Protein AF-0000000072501686 (afdb_homodimer)

Solvent-accessible surface area (backbone atoms only — not comparable to full-atom values): 21265 Å² total; per-residue (Å²): 133,82,84,74,78,74,71,80,72,77,73,75,72,76,72,74,69,70,78,67,68,49,72,43,78,57,87,37,26,29,36,31,52,45,78,40,43,48,58,35,24,46,40,19,42,71,43,79,41,73,44,94,87,71,42,28,35,33,43,57,46,51,62,28,54,54,57,51,73,68,36,42,32,28,28,84,59,56,26,36,61,35,90,92,46,66,88,44,43,23,33,23,33,39,34,30,38,61,41,72,72,61,61,50,68,52,89,46,74,67,52,42,52,55,48,44,66,63,43,82,83,72,80,79,70,80,74,62,91,63,59,43,82,49,68,69,34,89,50,54,66,72,64,59,59,49,56,70,65,64,68,60,74,73,73,73,75,72,74,72,75,76,76,77,79,79,77,84,83,82,80,81,76,83,125,132,80,83,70,80,71,71,79,71,78,74,75,72,76,72,75,69,70,78,69,69,48,74,42,79,56,87,37,26,28,37,31,53,44,77,40,43,47,58,35,24,44,40,19,42,72,45,79,40,74,44,94,85,69,43,30,36,32,42,58,46,51,60,28,55,56,55,51,73,69,37,44,32,28,28,85,60,57,27,36,62,34,90,90,46,66,86,44,45,22,33,22,33,38,34,30,38,59,42,72,72,61,63,52,68,52,90,46,74,66,50,43,53,54,49,45,66,64,43,81,82,74,78,78,70,81,75,62,90,62,58,43,81,50,69,70,34,90,50,55,65,72,64,61,60,52,59,70,64,62,69,60,75,73,74,71,76,71,76,72,75,76,74,76,77,79,71,82,78,79,74,74,82,74,130

Sequence (350 aa):
MFQPDIEPGDVVIVIQVKPHDVFEREGDDLIAKKTISLNEALCGYEIPLKHLDGRTLILKNKPGDIITPDCVRGIVGEGMPQRRHHDIRGNLYVKFDVAFPNEHFLEDETKYKMIESAFPSVRKVAYPSNCEEVSLMEYDEKRYHGGRGGQAYEEDGSDEEMGGHHGPQVQCAQSMFQPDIEPGDVVIVIQVKPHDVFEREGDDLIAKKTISLNEALCGYEIPLKHLDGRTLILKNKPGDIITPDCVRGIVGEGMPQRRHHDIRGNLYVKFDVAFPNEHFLEDETKYKMIESAFPSVRKVAYPSNCEEVSLMEYDEKRYHGGRGGQAYEEDGSDEEMGGHHGPQVQCAQS

Structure (mmCIF, N/CA/C/O backbone):
data_AF-0000000072501686-model_v1
#
loop_
_entity.id
_entity.type
_entity.pdbx_description
1 polymer 'DnaJ region'
#
loop_
_atom_site.group_PDB
_atom_site.id
_atom_site.type_symbol
_atom_site.label_atom_id
_atom_site.label_alt_id
_atom_site.label_comp_id
_atom_site.label_asym_id
_atom_site.label_entity_id
_atom_site.label_seq_id
_atom_site.pdbx_PDB_ins_code
_atom_site.Cartn_x
_atom_site.Cartn_y
_atom_site.Cartn_z
_atom_site.occupancy
_atom_site.B_iso_or_equiv
_atom_site.auth_seq_id
_atom_site.auth_comp_id
_atom_site.auth_asym_id
_atom_site.auth_atom_id
_atom_site.pdbx_PDB_model_num
ATOM 1 N N . MET A 1 1 ? -7.605 4.582 -62.688 1 28.75 1 MET A N 1
ATOM 2 C CA . MET A 1 1 ? -7.27 5.758 -61.875 1 28.75 1 MET A CA 1
ATOM 3 C C . MET A 1 1 ? -6.961 5.367 -60.438 1 28.75 1 MET A C 1
ATOM 5 O O . MET A 1 1 ? -7.824 4.832 -59.75 1 28.75 1 MET A O 1
ATOM 9 N N . PHE A 1 2 ? -5.719 4.816 -60.125 1 35.53 2 PHE A N 1
ATOM 10 C CA . PHE A 1 2 ? -5.086 4.352 -58.906 1 35.53 2 PHE A CA 1
ATOM 11 C C . PHE A 1 2 ? -5.121 5.434 -57.812 1 35.53 2 PHE A C 1
ATOM 13 O O . PHE A 1 2 ? -4.66 6.555 -58.062 1 35.53 2 PHE A O 1
ATOM 20 N N . GLN A 1 3 ? -6.367 5.641 -57.219 1 38.06 3 GLN A N 1
ATOM 21 C CA . GLN A 1 3 ? -6.5 6.758 -56.312 1 38.06 3 GLN A CA 1
ATOM 22 C C . GLN A 1 3 ? -5.395 6.738 -55.25 1 38.06 3 GLN A C 1
ATOM 24 O O . GLN A 1 3 ? -5.293 5.789 -54.469 1 38.06 3 GLN A O 1
ATOM 29 N N . PRO A 1 4 ? -4.203 7.434 -55.438 1 39.19 4 PRO A N 1
ATOM 30 C CA . PRO A 1 4 ? -2.895 7.535 -54.781 1 39.19 4 PRO A CA 1
ATOM 31 C C . PRO A 1 4 ? -3.002 7.73 -53.25 1 39.19 4 PRO A C 1
ATOM 33 O O . PRO A 1 4 ? -2.256 7.105 -52.5 1 39.19 4 PRO A O 1
ATOM 36 N N . ASP A 1 5 ? -3.576 8.883 -52.75 1 38.44 5 ASP A N 1
ATOM 37 C CA . ASP A 1 5 ? -2.984 9.711 -51.719 1 38.44 5 ASP A CA 1
ATOM 38 C C . ASP A 1 5 ? -3.316 9.172 -50.312 1 38.44 5 ASP A C 1
ATOM 40 O O . ASP A 1 5 ? -3.717 9.93 -49.438 1 38.44 5 ASP A O 1
ATOM 44 N N . ILE A 1 6 ? -3.848 8.016 -50.188 1 42.09 6 ILE A N 1
ATOM 45 C CA . ILE A 1 6 ? -4.152 7.715 -48.781 1 42.09 6 ILE A CA 1
ATOM 46 C C . ILE A 1 6 ? -2.881 7.797 -47.938 1 42.09 6 ILE A C 1
ATOM 48 O O . ILE A 1 6 ? -1.877 7.152 -48.281 1 42.09 6 ILE A O 1
ATOM 52 N N . GLU A 1 7 ? -2.566 8.969 -47.312 1 39.53 7 GLU A N 1
ATOM 53 C CA . GLU A 1 7 ? -1.464 9.109 -46.344 1 39.53 7 GLU A CA 1
ATOM 54 C C . GLU A 1 7 ? -1.429 7.945 -45.375 1 39.53 7 GLU A C 1
ATOM 56 O O . GLU A 1 7 ? -2.469 7.523 -44.875 1 39.53 7 GLU A O 1
ATOM 61 N N . PRO A 1 8 ? -0.488 7.047 -45.406 1 38.12 8 PRO A N 1
ATOM 62 C CA . PRO A 1 8 ? -0.366 5.914 -44.5 1 38.12 8 PRO A CA 1
ATOM 63 C C . PRO A 1 8 ? -0.518 6.32 -43.031 1 38.12 8 PRO A C 1
ATOM 65 O O . PRO A 1 8 ? 0.157 7.246 -42.562 1 38.12 8 PRO A O 1
ATOM 68 N N . GLY A 1 9 ? -1.731 6.656 -42.562 1 38.22 9 GLY A N 1
ATOM 69 C CA . GLY A 1 9 ? -1.86 6.887 -41.156 1 38.22 9 GLY A CA 1
ATOM 70 C C . GLY A 1 9 ? -1.174 5.828 -40.312 1 38.22 9 GLY A C 1
ATOM 71 O O . GLY A 1 9 ? -1.251 4.637 -40.625 1 38.22 9 GLY A O 1
ATOM 72 N N . ASP A 1 10 ? 0.048 6.105 -39.812 1 37.06 10 ASP A N 1
ATOM 73 C CA . ASP A 1 10 ? 0.862 5.277 -38.938 1 37.06 10 ASP A CA 1
ATOM 74 C C . ASP A 1 10 ? 0.013 4.652 -37.812 1 37.06 10 ASP A C 1
ATOM 76 O O . ASP A 1 10 ? -0.631 5.363 -37.062 1 37.06 10 ASP A O 1
ATOM 80 N N . VAL A 1 11 ? -0.707 3.66 -38.156 1 37.5 11 VAL A N 1
ATOM 81 C CA . VAL A 1 11 ? -1.338 2.852 -37.125 1 37.5 11 VAL A CA 1
ATOM 82 C C . VAL A 1 11 ? -0.346 2.602 -35.969 1 37.5 11 VAL A C 1
ATOM 84 O O . VAL A 1 11 ? 0.714 2.008 -36.188 1 37.5 11 VAL A O 1
ATOM 87 N N . VAL A 1 12 ? -0.138 3.506 -35.062 1 39 12 VAL A N 1
ATOM 88 C CA . VAL A 1 12 ? 0.635 3.219 -33.844 1 39 12 VAL A CA 1
ATOM 89 C C . VAL A 1 12 ? 0.056 1.995 -33.156 1 39 12 VAL A C 1
ATOM 91 O O . VAL A 1 12 ? -1.102 2.006 -32.719 1 39 12 VAL A O 1
ATOM 94 N N . ILE A 1 13 ? 0.337 0.889 -33.656 1 32.25 13 ILE A N 1
ATOM 95 C CA . ILE A 1 13 ? 0.028 -0.317 -32.875 1 32.25 13 ILE A CA 1
ATOM 96 C C . ILE A 1 13 ? 0.642 -0.219 -31.5 1 32.25 13 ILE A C 1
ATOM 98 O O . ILE A 1 13 ? 1.862 -0.111 -31.344 1 32.25 13 ILE A O 1
ATOM 102 N N . VAL A 1 14 ? 0.006 0.377 -30.547 1 34.62 14 VAL A N 1
ATOM 103 C CA . VAL A 1 14 ? 0.455 0.281 -29.156 1 34.62 14 VAL A CA 1
ATOM 104 C C . VAL A 1 14 ? 0.502 -1.184 -28.734 1 34.62 14 VAL A C 1
ATOM 106 O O . VAL A 1 14 ? -0.535 -1.847 -28.641 1 34.62 14 VAL A O 1
ATOM 109 N N . ILE A 1 15 ? 1.487 -1.844 -29.156 1 32.31 15 ILE A N 1
ATOM 110 C CA . ILE A 1 15 ? 1.687 -3.182 -28.609 1 32.31 15 ILE A CA 1
ATOM 111 C C . ILE A 1 15 ? 1.731 -3.113 -27.094 1 32.31 15 ILE A C 1
ATOM 113 O O . ILE A 1 15 ? 2.584 -2.432 -26.516 1 32.31 15 ILE A O 1
ATOM 117 N N . GLN A 1 16 ? 0.658 -3.117 -26.406 1 36.78 16 GLN A N 1
ATOM 118 C CA . GLN A 1 16 ? 0.717 -3.246 -24.953 1 36.78 16 GLN A CA 1
ATOM 119 C C . GLN A 1 16 ? 1.508 -4.484 -24.531 1 36.78 16 GLN A C 1
ATOM 121 O O . GLN A 1 16 ? 1.084 -5.613 -24.797 1 36.78 16 GLN A O 1
ATOM 126 N N . VAL A 1 17 ? 2.75 -4.445 -24.734 1 36.81 17 VAL A N 1
ATOM 127 C CA . VAL A 1 17 ? 3.566 -5.52 -24.172 1 36.81 17 VAL A CA 1
ATOM 128 C C . VAL A 1 17 ? 3.158 -5.777 -22.719 1 36.81 17 VAL A C 1
ATOM 130 O O . VAL A 1 17 ? 3.195 -4.871 -21.891 1 36.81 17 VAL A O 1
ATOM 133 N N . LYS A 1 18 ? 2.275 -6.789 -22.547 1 47.28 18 LYS A N 1
ATOM 134 C CA . LYS A 1 18 ? 2 -7.172 -21.156 1 47.28 18 LYS A CA 1
ATOM 135 C C . LYS A 1 18 ? 3.295 -7.367 -20.375 1 47.28 18 LYS A C 1
ATOM 137 O O . LYS A 1 18 ? 4.223 -8.031 -20.844 1 47.28 18 LYS A O 1
ATOM 142 N N . PRO A 1 19 ? 3.691 -6.445 -19.625 1 49.41 19 PRO A N 1
ATOM 143 C CA . PRO A 1 19 ? 4.93 -6.605 -18.844 1 49.41 19 PRO A CA 1
ATOM 144 C C . PRO A 1 19 ? 5.164 -8.047 -18.406 1 49.41 19 PRO A C 1
ATOM 146 O O . PRO A 1 19 ? 4.238 -8.711 -17.922 1 49.41 19 PRO A O 1
ATOM 149 N N . HIS A 1 20 ? 5.941 -8.812 -19.125 1 60.94 20 HIS A N 1
ATOM 150 C CA . HIS A 1 20 ? 6.387 -10.133 -18.688 1 60.94 20 HIS A CA 1
ATOM 151 C C . HIS A 1 20 ? 6.844 -10.117 -17.234 1 60.94 20 HIS A C 1
ATOM 153 O O . HIS A 1 20 ? 7.32 -9.094 -16.75 1 60.94 20 HIS A O 1
ATOM 159 N N . ASP A 1 21 ? 6.293 -11.148 -16.531 1 64.44 21 ASP A N 1
ATOM 160 C CA . ASP A 1 21 ? 6.828 -11.352 -15.188 1 64.44 21 ASP A CA 1
ATOM 161 C C . ASP A 1 21 ? 8.359 -11.391 -15.211 1 64.44 21 ASP A C 1
ATOM 163 O O . ASP A 1 21 ? 8.953 -12.055 -16.062 1 64.44 21 ASP A O 1
ATOM 167 N N . VAL A 1 22 ? 8.977 -10.492 -14.648 1 76.06 22 VAL A N 1
ATOM 168 C CA . VAL A 1 22 ? 10.43 -10.391 -14.578 1 76.06 22 VAL A CA 1
ATOM 169 C C . VAL A 1 22 ? 10.969 -11.312 -13.492 1 76.06 22 VAL A C 1
ATOM 171 O O . VAL A 1 22 ? 10.484 -11.289 -12.352 1 76.06 22 VAL A O 1
ATOM 174 N N . PHE A 1 23 ? 11.789 -12.297 -13.969 1 90.25 23 PHE A N 1
ATOM 175 C CA . PHE A 1 23 ? 12.453 -13.18 -13.016 1 90.25 23 PHE A CA 1
ATOM 176 C C . PHE A 1 23 ? 13.891 -12.727 -12.766 1 90.25 23 PHE A C 1
ATOM 178 O O . PHE A 1 23 ? 14.578 -12.281 -13.688 1 90.25 23 PHE A O 1
ATOM 185 N N . GLU A 1 24 ? 14.219 -12.727 -11.594 1 93 24 GLU A N 1
ATOM 186 C CA . GLU A 1 24 ? 15.609 -12.57 -11.188 1 93 24 GLU A CA 1
ATOM 187 C C . GLU A 1 24 ? 16.125 -13.828 -10.508 1 93 24 GLU A C 1
ATOM 189 O O . GLU A 1 24 ? 15.445 -14.414 -9.664 1 93 24 GLU A O 1
ATOM 194 N N . ARG A 1 25 ? 17.391 -14.219 -10.945 1 91.81 25 ARG A N 1
ATOM 195 C CA . ARG A 1 25 ? 17.969 -15.43 -10.367 1 91.81 25 ARG A CA 1
ATOM 196 C C . ARG A 1 25 ? 18.844 -15.094 -9.164 1 91.81 25 ARG A C 1
ATOM 198 O O . ARG A 1 25 ? 19.609 -14.125 -9.203 1 91.81 25 ARG A O 1
ATOM 205 N N . GLU A 1 26 ? 18.578 -15.75 -8.109 1 92.31 26 GLU A N 1
ATOM 206 C CA . GLU A 1 26 ? 19.453 -15.758 -6.934 1 92.31 26 GLU A CA 1
ATOM 207 C C . GLU A 1 26 ? 19.859 -17.172 -6.57 1 92.31 26 GLU A C 1
ATOM 209 O O . GLU A 1 26 ? 19.188 -17.844 -5.785 1 92.31 26 GLU A O 1
ATOM 214 N N . GLY A 1 27 ? 21.094 -17.609 -7.027 1 91.5 27 GLY A N 1
ATOM 215 C CA . GLY A 1 27 ? 21.438 -19.016 -6.914 1 91.5 27 GLY A CA 1
ATOM 216 C C . GLY A 1 27 ? 20.516 -19.938 -7.695 1 91.5 27 GLY A C 1
ATOM 217 O O . GLY A 1 27 ? 20.328 -19.75 -8.898 1 91.5 27 GLY A O 1
ATOM 218 N N . ASP A 1 28 ? 19.984 -20.891 -7.016 1 92.56 28 ASP A N 1
ATOM 219 C CA . ASP A 1 28 ? 19.016 -21.781 -7.637 1 92.56 28 ASP A CA 1
ATOM 220 C C . ASP A 1 28 ? 17.594 -21.266 -7.465 1 92.56 28 ASP A C 1
ATOM 222 O O . ASP A 1 28 ? 16.641 -21.828 -8.008 1 92.56 28 ASP A O 1
ATOM 226 N N . ASP A 1 29 ? 17.484 -20.141 -6.754 1 93.56 29 ASP A N 1
ATOM 227 C CA . ASP A 1 29 ? 16.172 -19.562 -6.539 1 93.56 29 ASP A CA 1
ATOM 228 C C . ASP A 1 29 ? 15.852 -18.516 -7.598 1 93.56 29 ASP A C 1
ATOM 230 O O . ASP A 1 29 ? 16.766 -17.969 -8.234 1 93.56 29 ASP A O 1
ATOM 234 N N . LEU A 1 30 ? 14.523 -18.312 -7.793 1 94.44 30 LEU A N 1
ATOM 235 C CA . LEU A 1 30 ? 14.023 -17.266 -8.68 1 94.44 30 LEU A CA 1
ATOM 236 C C . LEU A 1 30 ? 13.172 -16.266 -7.914 1 94.44 30 LEU A C 1
ATOM 238 O O . LEU A 1 30 ? 12.414 -16.641 -7.016 1 94.44 30 LEU A O 1
ATOM 242 N N . ILE A 1 31 ? 13.344 -15.023 -8.242 1 95.06 31 ILE A N 1
ATOM 243 C CA . ILE A 1 31 ? 12.484 -13.969 -7.723 1 95.06 31 ILE A CA 1
ATOM 244 C C . ILE A 1 31 ? 11.664 -13.359 -8.859 1 95.06 31 ILE A C 1
ATOM 246 O O . ILE A 1 31 ? 12.211 -12.945 -9.875 1 95.06 31 ILE A O 1
ATOM 250 N N . ALA A 1 32 ? 10.406 -13.414 -8.695 1 94.88 32 ALA A N 1
ATOM 251 C CA . ALA A 1 32 ? 9.5 -12.773 -9.641 1 94.88 32 ALA A CA 1
ATOM 252 C C . ALA A 1 32 ? 8.797 -11.578 -9.008 1 94.88 32 ALA A C 1
ATOM 254 O O . ALA A 1 32 ? 8.422 -11.6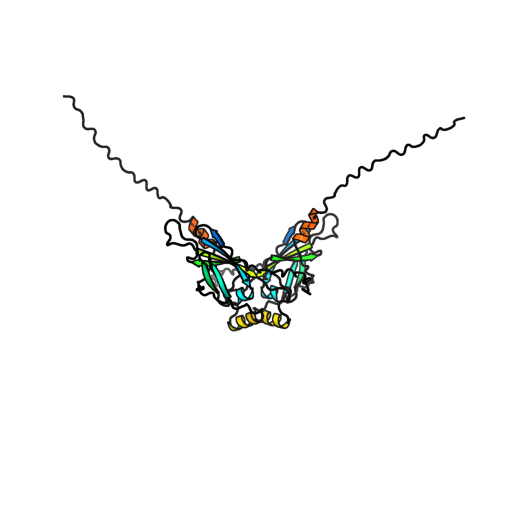33 -7.828 1 94.88 32 ALA A O 1
ATOM 255 N N . LYS A 1 33 ? 8.656 -10.555 -9.75 1 93.94 33 LYS A N 1
ATOM 256 C CA . LYS A 1 33 ? 7.863 -9.414 -9.297 1 93.94 33 LYS A CA 1
ATOM 257 C C . LYS A 1 33 ? 6.488 -9.406 -9.961 1 93.94 33 LYS A C 1
ATOM 259 O O . LYS A 1 33 ? 6.379 -9.586 -11.18 1 93.94 33 LYS A O 1
ATOM 264 N N . LYS A 1 34 ? 5.492 -9.266 -9.188 1 92.31 34 LYS A N 1
ATOM 265 C CA . LYS A 1 34 ? 4.121 -9.258 -9.68 1 92.31 34 LYS A CA 1
ATOM 266 C C . LYS A 1 34 ? 3.312 -8.125 -9.055 1 92.31 34 LYS A C 1
ATOM 268 O O . LYS A 1 34 ? 3.35 -7.926 -7.84 1 92.31 34 LYS A O 1
ATOM 273 N N . THR A 1 35 ? 2.648 -7.328 -9.867 1 93.12 35 THR A N 1
ATOM 274 C CA . THR A 1 35 ? 1.739 -6.301 -9.375 1 93.12 35 THR A CA 1
ATOM 275 C C . THR A 1 35 ? 0.3 -6.805 -9.375 1 93.12 35 THR A C 1
ATOM 277 O O . THR A 1 35 ? -0.167 -7.359 -10.375 1 93.12 35 THR A O 1
ATOM 280 N N . ILE A 1 36 ? -0.329 -6.703 -8.281 1 92.31 36 ILE A N 1
ATOM 281 C CA . ILE A 1 36 ? -1.746 -7.035 -8.188 1 92.31 36 ILE A CA 1
ATOM 282 C C . ILE A 1 36 ? -2.539 -5.793 -7.773 1 92.31 36 ILE A C 1
ATOM 284 O O . ILE A 1 36 ? -1.973 -4.836 -7.242 1 92.31 36 ILE A O 1
ATOM 288 N N . SER A 1 37 ? -3.83 -5.867 -8.078 1 93.25 37 SER A N 1
ATOM 289 C CA . SER A 1 37 ? -4.691 -4.766 -7.668 1 93.25 37 SER A CA 1
ATOM 290 C C . SER A 1 37 ? -4.98 -4.816 -6.172 1 93.25 37 SER A C 1
ATOM 292 O O . SER A 1 37 ? -4.84 -5.867 -5.543 1 93.25 37 SER A O 1
ATOM 294 N N . LEU A 1 38 ? -5.371 -3.629 -5.629 1 93.94 38 LEU A N 1
ATOM 295 C CA . LEU A 1 38 ? -5.773 -3.58 -4.227 1 93.94 38 LEU A CA 1
ATOM 296 C C . LEU A 1 38 ? -6.922 -4.547 -3.957 1 93.94 38 LEU A C 1
ATOM 298 O O . LEU A 1 38 ? -6.949 -5.203 -2.914 1 93.94 38 LEU A O 1
ATOM 302 N N . ASN A 1 39 ? -7.902 -4.617 -4.914 1 92.56 39 ASN A N 1
ATOM 303 C CA . ASN A 1 39 ? -9 -5.566 -4.789 1 92.56 39 ASN A CA 1
ATOM 304 C C . ASN A 1 39 ? -8.492 -6.996 -4.633 1 92.56 39 ASN A C 1
ATOM 306 O O . ASN A 1 39 ? -8.93 -7.719 -3.734 1 92.56 39 ASN A O 1
ATOM 310 N N . GLU A 1 40 ? -7.559 -7.363 -5.426 1 92.75 40 GLU A N 1
ATOM 311 C CA . GLU A 1 40 ? -6.961 -8.695 -5.359 1 92.75 40 GLU A CA 1
ATOM 312 C C . GLU A 1 40 ? -6.223 -8.898 -4.043 1 92.75 40 GLU A C 1
ATOM 314 O O . GLU A 1 40 ? -6.289 -9.977 -3.449 1 92.75 40 GLU A O 1
ATOM 319 N N . ALA A 1 41 ? -5.535 -7.895 -3.551 1 95.5 41 ALA A N 1
ATOM 320 C CA . ALA A 1 41 ? -4.746 -7.953 -2.324 1 95.5 41 ALA A CA 1
ATOM 321 C C . ALA A 1 41 ? -5.637 -8.195 -1.108 1 95.5 41 ALA A C 1
ATOM 323 O O . ALA A 1 41 ? -5.207 -8.812 -0.13 1 95.5 41 ALA A O 1
ATOM 324 N N . LEU A 1 42 ? -6.867 -7.758 -1.163 1 93.81 42 LEU A N 1
ATOM 325 C CA . LEU A 1 42 ? -7.766 -7.832 -0.015 1 93.81 42 LEU A CA 1
ATOM 326 C C . LEU A 1 42 ? -8.734 -9 -0.155 1 93.81 42 LEU A C 1
ATOM 328 O O . LEU A 1 42 ? -9.047 -9.672 0.829 1 93.81 42 LEU A O 1
ATOM 332 N N . CYS A 1 43 ? -9.148 -9.172 -1.398 1 92.81 43 CYS A N 1
ATOM 333 C CA . CYS A 1 43 ? -10.305 -10.039 -1.592 1 92.81 43 CYS A CA 1
ATOM 334 C C . CYS A 1 43 ? -9.906 -11.328 -2.293 1 92.81 43 CYS A C 1
ATOM 336 O O . CYS A 1 43 ? -10.766 -12.109 -2.709 1 92.81 43 CYS A O 1
ATOM 338 N N . GLY A 1 44 ? -8.719 -11.492 -2.443 1 91.75 44 GLY A N 1
ATOM 339 C CA . GLY A 1 44 ? -8.258 -12.719 -3.074 1 91.75 44 GLY A CA 1
ATOM 340 C C . GLY A 1 44 ? -7.98 -12.562 -4.559 1 91.75 44 GLY A C 1
ATOM 341 O O . GLY A 1 44 ? -8.406 -11.578 -5.172 1 91.75 44 GLY A O 1
ATOM 342 N N . TYR A 1 45 ? -7.203 -13.539 -5.043 1 90.62 45 TYR A N 1
ATOM 343 C CA . TYR A 1 45 ? -6.867 -13.492 -6.465 1 90.62 45 TYR A CA 1
ATOM 344 C C . TYR A 1 45 ? -6.613 -14.891 -7.012 1 90.62 45 TYR A C 1
ATOM 346 O O . TYR A 1 45 ? -6.387 -15.828 -6.25 1 90.62 45 TYR A O 1
ATOM 354 N N . GLU A 1 46 ? -6.852 -15.055 -8.156 1 89.44 46 GLU A N 1
ATOM 355 C CA . GLU A 1 46 ? -6.391 -16.125 -9.031 1 89.44 46 GLU A CA 1
ATOM 356 C C . GLU A 1 46 ? -5.723 -15.562 -10.281 1 89.44 46 GLU A C 1
ATOM 358 O O . GLU A 1 46 ? -6.398 -15.078 -11.188 1 89.44 46 GLU A O 1
ATOM 363 N N . ILE A 1 47 ? -4.352 -15.648 -10.281 1 89.19 47 ILE A N 1
ATOM 364 C CA . ILE A 1 47 ? -3.666 -14.961 -11.375 1 89.19 47 ILE A CA 1
ATOM 365 C C . ILE A 1 47 ? -2.631 -15.898 -12 1 89.19 47 ILE A C 1
ATOM 367 O O . ILE A 1 47 ? -2.012 -16.703 -11.297 1 89.19 47 ILE A O 1
ATOM 371 N N . PRO A 1 48 ? -2.465 -15.734 -13.25 1 88.81 48 PRO A N 1
ATOM 372 C CA . PRO A 1 48 ? -1.441 -16.531 -13.93 1 88.81 48 PRO A CA 1
ATOM 373 C C . PRO A 1 48 ? -0.047 -15.922 -13.82 1 88.81 48 PRO A C 1
ATOM 375 O O . PRO A 1 48 ? 0.092 -14.695 -13.797 1 88.81 48 PRO A O 1
ATOM 378 N N . LEU A 1 49 ? 0.945 -16.781 -13.719 1 90.56 49 LEU A N 1
ATOM 379 C CA . LEU A 1 49 ? 2.359 -16.438 -13.812 1 90.56 49 LEU A CA 1
ATOM 380 C C . LEU A 1 49 ? 3.064 -17.328 -14.828 1 90.56 49 LEU A C 1
ATOM 382 O O . LEU A 1 49 ? 3.1 -18.562 -14.672 1 90.56 49 LEU A O 1
ATOM 386 N N . LYS A 1 50 ? 3.525 -16.688 -15.859 1 90.25 50 LYS A N 1
ATOM 387 C CA . LYS A 1 50 ? 4.262 -17.453 -16.859 1 90.25 50 LYS A CA 1
ATOM 388 C C . LYS A 1 50 ? 5.668 -17.781 -16.375 1 90.25 50 LYS A C 1
ATOM 390 O O . LYS A 1 50 ? 6.5 -16.891 -16.203 1 90.25 50 LYS A O 1
ATOM 395 N N . HIS A 1 51 ? 5.863 -19.062 -16.203 1 91.12 51 HIS A N 1
ATOM 396 C CA . HIS A 1 51 ? 7.145 -19.531 -15.695 1 91.12 51 HIS A CA 1
ATOM 397 C C . HIS A 1 51 ? 8.188 -19.578 -16.812 1 91.12 51 HIS A C 1
ATOM 399 O O . HIS A 1 51 ? 7.848 -19.547 -17.984 1 91.12 51 HIS A O 1
ATOM 405 N N . LEU A 1 52 ? 9.398 -19.672 -16.438 1 89.75 52 LEU A N 1
ATOM 406 C CA . LEU A 1 52 ? 10.516 -19.703 -17.375 1 89.75 52 LEU A CA 1
ATOM 407 C C . LEU A 1 52 ? 10.492 -20.969 -18.203 1 89.75 52 LEU A C 1
ATOM 409 O O . LEU A 1 52 ? 11.023 -21 -19.312 1 89.75 52 LEU A O 1
ATOM 413 N N . ASP A 1 53 ? 9.93 -22.047 -17.734 1 87.56 53 ASP A N 1
ATOM 414 C CA . ASP A 1 53 ? 9.938 -23.312 -18.438 1 87.56 53 ASP A CA 1
ATOM 415 C C . ASP A 1 53 ? 8.719 -23.438 -19.359 1 87.56 53 ASP A C 1
ATOM 417 O O . ASP A 1 53 ? 8.438 -24.516 -19.875 1 87.56 53 ASP A O 1
ATOM 421 N N . GLY A 1 54 ? 7.945 -22.344 -19.469 1 87.94 54 GLY A N 1
ATOM 422 C CA . GLY A 1 54 ? 6.855 -22.297 -20.422 1 87.94 54 GLY A CA 1
ATOM 423 C C . GLY A 1 54 ? 5.5 -22.578 -19.812 1 87.94 54 GLY A C 1
ATOM 424 O O . GLY A 1 54 ? 4.465 -22.281 -20.422 1 87.94 54 GLY A O 1
ATOM 425 N N . ARG A 1 55 ? 5.547 -23.156 -18.656 1 89.56 55 ARG A N 1
ATOM 426 C CA . ARG A 1 55 ? 4.277 -23.422 -17.984 1 89.56 55 ARG A CA 1
ATOM 427 C C . ARG A 1 55 ? 3.662 -22.125 -17.469 1 89.56 55 ARG A C 1
ATOM 429 O O . ARG A 1 55 ? 4.363 -21.125 -17.281 1 89.56 55 ARG A O 1
ATOM 436 N N . THR A 1 56 ? 2.305 -22.172 -17.344 1 89.44 56 THR A N 1
ATOM 437 C CA . THR A 1 56 ? 1.593 -21.109 -16.656 1 89.44 56 THR A CA 1
ATOM 438 C C . THR A 1 56 ? 1.196 -21.547 -15.242 1 89.44 56 THR A C 1
ATOM 440 O O . THR A 1 56 ? 0.439 -22.516 -15.078 1 89.44 56 THR A O 1
ATOM 443 N N . LEU A 1 57 ? 1.832 -20.906 -14.281 1 90.75 57 LEU A N 1
ATOM 444 C CA . LEU A 1 57 ? 1.466 -21.172 -12.891 1 90.75 57 LEU A CA 1
ATOM 445 C C . LEU A 1 57 ? 0.278 -20.312 -12.477 1 90.75 57 LEU A C 1
ATOM 447 O O . LEU A 1 57 ? 0.259 -19.109 -12.727 1 90.75 57 LEU A O 1
ATOM 451 N N . ILE A 1 58 ? -0.734 -20.984 -11.898 1 90.75 58 ILE A N 1
ATOM 452 C CA . ILE A 1 58 ? -1.887 -20.25 -11.391 1 90.75 58 ILE A CA 1
ATOM 453 C C . ILE A 1 58 ? -1.72 -20 -9.898 1 90.75 58 ILE A C 1
ATOM 455 O O . ILE A 1 58 ? -1.744 -20.922 -9.094 1 90.75 58 ILE A O 1
ATOM 459 N N . LEU A 1 59 ? -1.516 -18.734 -9.539 1 92.44 59 LEU A N 1
ATOM 460 C CA . LEU A 1 59 ? -1.422 -18.312 -8.148 1 92.44 59 LEU A CA 1
ATOM 461 C C . LEU A 1 59 ? -2.803 -18.016 -7.574 1 92.44 59 LEU A C 1
ATOM 463 O O . LEU A 1 59 ? -3.598 -17.312 -8.195 1 92.44 59 LEU A O 1
ATOM 467 N N . LYS A 1 60 ? -2.986 -18.594 -6.41 1 90.94 60 LYS A N 1
ATOM 468 C CA . LYS A 1 60 ? -4.289 -18.391 -5.781 1 90.94 60 LYS A CA 1
ATOM 469 C C . LYS A 1 60 ? -4.133 -17.906 -4.34 1 90.94 60 LYS A C 1
ATOM 471 O O . LYS A 1 60 ? -3.24 -18.359 -3.621 1 90.94 60 LYS A O 1
ATOM 476 N N . ASN A 1 61 ? -4.922 -17.016 -3.953 1 92.38 61 ASN A N 1
ATOM 477 C CA . ASN A 1 61 ? -5.004 -16.469 -2.6 1 92.38 61 ASN A CA 1
ATOM 478 C C . ASN A 1 61 ? -6.449 -16.25 -2.172 1 92.38 61 ASN A C 1
ATOM 480 O O . ASN A 1 61 ? -7.277 -15.797 -2.967 1 92.38 61 ASN A O 1
ATOM 484 N N . LYS A 1 62 ? -6.715 -16.609 -1.015 1 91.25 62 LYS A N 1
ATOM 485 C CA . LYS A 1 62 ? -8.094 -16.516 -0.539 1 91.25 62 LYS A CA 1
ATOM 486 C C . LYS A 1 62 ? -8.406 -15.109 -0.021 1 91.25 62 LYS A C 1
ATOM 488 O O . LYS A 1 62 ? -7.512 -14.406 0.445 1 91.25 62 LYS A O 1
ATOM 493 N N . PRO A 1 63 ? -9.766 -14.812 -0.102 1 91.69 63 PRO A N 1
ATOM 494 C CA . PRO A 1 63 ? -10.156 -13.547 0.533 1 91.69 63 PRO A CA 1
ATOM 495 C C . PRO A 1 63 ? -9.727 -13.469 1.996 1 91.69 63 PRO A C 1
ATOM 497 O O . PRO A 1 63 ? -9.82 -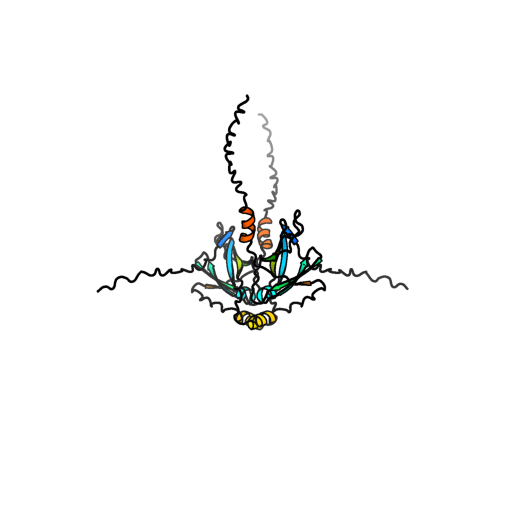14.461 2.727 1 91.69 63 PRO A O 1
ATOM 500 N N . GLY A 1 64 ? -9.25 -12.359 2.371 1 91.12 64 GLY A N 1
ATOM 501 C CA . GLY A 1 64 ? -8.867 -12.164 3.76 1 91.12 64 GLY A CA 1
ATOM 502 C C . GLY A 1 64 ? -7.414 -12.508 4.031 1 91.12 64 GLY A C 1
ATOM 503 O O . GLY A 1 64 ? -6.871 -12.164 5.082 1 91.12 64 GLY A O 1
ATOM 504 N N . ASP A 1 65 ? -6.832 -13.289 3.131 1 92.75 65 ASP A N 1
ATOM 505 C CA . ASP A 1 65 ? -5.379 -13.414 3.164 1 92.75 65 ASP A CA 1
ATOM 506 C C . ASP A 1 65 ? -4.711 -12.188 2.545 1 92.75 65 ASP A C 1
ATOM 508 O O . ASP A 1 65 ? -4.512 -12.133 1.328 1 92.75 65 ASP A O 1
ATOM 512 N N . ILE A 1 66 ? -4.336 -11.312 3.371 1 94.5 66 ILE A N 1
ATOM 513 C CA . ILE A 1 66 ? -3.998 -9.961 2.932 1 94.5 66 ILE A CA 1
ATOM 514 C C . ILE A 1 66 ? -2.584 -9.945 2.354 1 94.5 66 ILE A C 1
ATOM 516 O O . ILE A 1 66 ? -1.647 -10.453 2.973 1 94.5 66 ILE A O 1
ATOM 520 N N . ILE A 1 67 ? -2.48 -9.422 1.171 1 95.19 67 ILE A N 1
ATOM 521 C CA . ILE A 1 67 ? -1.178 -9.188 0.557 1 95.19 67 ILE A CA 1
ATOM 522 C C . ILE A 1 67 ? -0.803 -7.715 0.693 1 95.19 67 ILE A C 1
ATOM 524 O O . ILE A 1 67 ? -1.524 -6.836 0.214 1 95.19 67 ILE A O 1
ATOM 528 N N . THR A 1 68 ? 0.252 -7.434 1.354 1 95.31 68 THR A N 1
ATOM 529 C CA . THR A 1 68 ? 0.726 -6.066 1.532 1 95.31 68 THR A CA 1
ATOM 530 C C . THR A 1 68 ? 1.782 -5.719 0.487 1 95.31 68 THR A C 1
ATOM 532 O O . THR A 1 68 ? 2.346 -6.609 -0.154 1 95.31 68 THR A O 1
ATOM 535 N N . PRO A 1 69 ? 1.999 -4.406 0.235 1 94.12 69 PRO A N 1
ATOM 536 C CA . PRO A 1 69 ? 3.109 -4.047 -0.65 1 94.12 69 PRO A CA 1
ATOM 537 C C . PRO A 1 69 ? 4.441 -4.645 -0.198 1 94.12 69 PRO A C 1
ATOM 539 O O . PRO A 1 69 ? 4.746 -4.648 0.997 1 94.12 69 PRO A O 1
ATOM 542 N N . ASP A 1 70 ? 5.145 -5.285 -1.126 1 92.44 70 ASP A N 1
ATOM 543 C CA . ASP A 1 70 ? 6.473 -5.867 -0.95 1 92.44 70 ASP A CA 1
ATOM 544 C C . ASP A 1 70 ? 6.391 -7.223 -0.248 1 92.44 70 ASP A C 1
ATOM 546 O O . ASP A 1 70 ? 7.414 -7.797 0.122 1 92.44 70 ASP A O 1
ATOM 550 N N . CYS A 1 71 ? 5.195 -7.707 -0.059 1 93.44 71 CYS A N 1
ATOM 551 C CA . CYS A 1 71 ? 5.02 -9.055 0.469 1 93.44 71 CYS A CA 1
ATOM 552 C C . CYS A 1 71 ? 5.656 -10.086 -0.45 1 93.44 71 CYS A C 1
ATOM 554 O O . CYS A 1 71 ? 5.562 -9.984 -1.674 1 93.44 71 CYS A O 1
ATOM 556 N N . VAL A 1 72 ? 6.312 -11.086 0.137 1 95 72 VAL A N 1
ATOM 557 C CA . VAL A 1 72 ? 6.949 -12.141 -0.645 1 95 72 VAL A CA 1
ATOM 558 C C . VAL A 1 72 ? 6.316 -13.484 -0.31 1 95 72 VAL A C 1
ATOM 560 O O . VAL A 1 72 ? 6.094 -13.805 0.862 1 95 72 VAL A O 1
ATOM 563 N N . ARG A 1 73 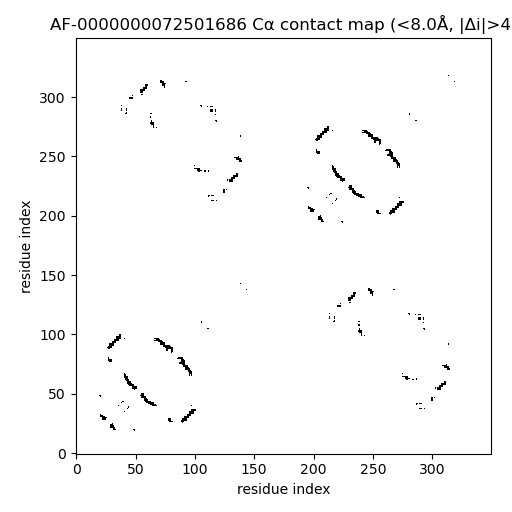? 5.965 -14.219 -1.328 1 95.25 73 ARG A N 1
ATOM 564 C CA . ARG A 1 73 ? 5.461 -15.578 -1.189 1 95.25 73 ARG A CA 1
ATOM 565 C C . ARG A 1 73 ? 6.328 -16.562 -1.963 1 95.25 73 ARG A C 1
ATOM 567 O O . ARG A 1 73 ? 6.785 -16.266 -3.068 1 95.25 73 ARG A O 1
ATOM 574 N N . GLY A 1 74 ? 6.492 -17.719 -1.406 1 95.12 74 GLY A N 1
ATOM 575 C CA . GLY A 1 74 ? 7.332 -18.719 -2.037 1 95.12 74 GLY A CA 1
ATOM 576 C C . GLY A 1 74 ? 6.539 -19.859 -2.658 1 95.12 74 GLY A C 1
ATOM 577 O O . GLY A 1 74 ? 5.469 -20.219 -2.164 1 95.12 74 GLY A O 1
ATOM 578 N N . ILE A 1 75 ? 7.059 -20.391 -3.697 1 94.56 75 ILE A N 1
ATOM 579 C CA . ILE A 1 75 ? 6.582 -21.609 -4.348 1 94.56 75 ILE A CA 1
ATOM 580 C C . ILE A 1 75 ? 7.703 -22.641 -4.395 1 94.56 75 ILE A C 1
ATOM 582 O O . ILE A 1 75 ? 8.695 -22.469 -5.109 1 94.56 75 ILE A O 1
ATOM 586 N N . VAL A 1 76 ? 7.484 -23.672 -3.699 1 91.44 76 VAL A N 1
ATOM 587 C CA . VAL A 1 76 ? 8.523 -24.688 -3.531 1 91.44 76 VAL A CA 1
ATOM 588 C C . VAL A 1 76 ? 8.758 -25.406 -4.855 1 91.44 76 VAL A C 1
ATOM 590 O O . VAL A 1 76 ? 7.809 -25.812 -5.527 1 91.44 76 VAL A O 1
ATOM 593 N N . GLY A 1 77 ? 10 -25.516 -5.234 1 91.94 77 GLY A N 1
ATOM 594 C CA . GLY A 1 77 ? 10.383 -26.344 -6.363 1 91.94 77 GLY A CA 1
ATOM 595 C C . GLY A 1 77 ? 10.234 -25.641 -7.699 1 91.94 77 GLY A C 1
ATOM 596 O O . GLY A 1 77 ? 10.367 -26.281 -8.758 1 91.94 77 GLY A O 1
ATOM 597 N N . GLU A 1 78 ? 9.992 -24.375 -7.633 1 93.56 78 GLU A N 1
ATOM 598 C CA . GLU A 1 78 ? 9.75 -23.672 -8.891 1 93.56 78 GLU A CA 1
ATOM 599 C C . GLU A 1 78 ? 10.891 -22.719 -9.219 1 93.56 78 GLU A C 1
ATOM 601 O O . GLU A 1 78 ? 10.703 -21.75 -9.961 1 93.56 78 GLU A O 1
ATOM 606 N N . GLY A 1 79 ? 11.984 -22.969 -8.578 1 93.88 79 GLY A N 1
ATOM 607 C CA . GLY A 1 79 ? 13.211 -22.297 -8.953 1 93.88 79 GLY A CA 1
ATOM 608 C C . GLY A 1 79 ? 13.961 -23 -10.07 1 93.88 79 GLY A C 1
ATOM 609 O O . GLY A 1 79 ? 13.352 -23.625 -10.938 1 93.88 79 GLY A O 1
ATOM 610 N N . MET A 1 80 ? 15.258 -22.828 -10.117 1 92.19 80 MET A N 1
ATOM 611 C CA . MET A 1 80 ? 16.125 -23.422 -11.133 1 92.19 80 MET A CA 1
ATOM 612 C C . MET A 1 80 ? 16.641 -24.781 -10.68 1 92.19 80 MET A C 1
ATOM 614 O O . MET A 1 80 ? 16.812 -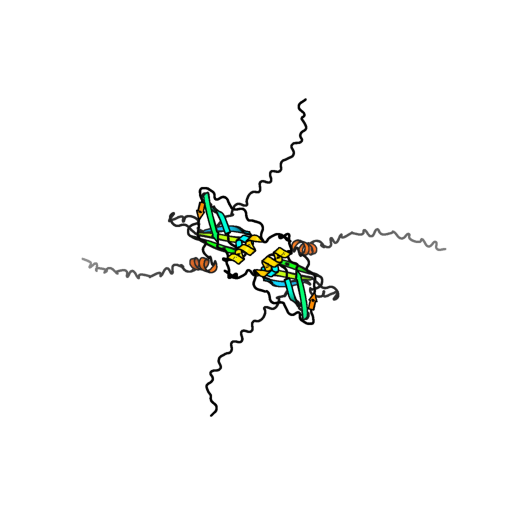25.031 -9.484 1 92.19 80 MET A O 1
ATOM 618 N N . PRO A 1 81 ? 16.922 -25.625 -11.719 1 89.69 81 PRO A N 1
ATOM 619 C CA . PRO A 1 81 ? 17.562 -26.906 -11.375 1 89.69 81 PRO A CA 1
ATOM 620 C C . PRO A 1 81 ? 19 -26.719 -10.875 1 89.69 81 PRO A C 1
ATOM 622 O O . PRO A 1 81 ? 19.719 -25.844 -11.352 1 89.69 81 PRO A O 1
ATOM 625 N N . GLN A 1 82 ? 19.266 -27.562 -9.812 1 83.69 82 GLN A N 1
ATOM 626 C CA . GLN A 1 82 ? 20.625 -27.531 -9.312 1 83.69 82 GLN A CA 1
ATOM 627 C C . GLN A 1 82 ? 21.594 -28.234 -10.273 1 83.69 82 GLN A C 1
ATOM 629 O O . GLN A 1 82 ? 21.188 -29.156 -10.984 1 83.69 82 GLN A O 1
ATOM 634 N N . ARG A 1 83 ? 22.828 -27.734 -10.414 1 76.44 83 ARG A N 1
ATOM 635 C CA . ARG A 1 83 ? 23.844 -28.219 -11.352 1 76.44 83 ARG A CA 1
ATOM 636 C C . ARG A 1 83 ? 24.156 -29.688 -11.086 1 76.44 83 ARG A C 1
ATOM 638 O O . ARG A 1 83 ? 24.266 -30.484 -12.023 1 76.44 83 ARG A O 1
ATOM 645 N N . ARG A 1 84 ? 24.344 -30.094 -9.844 1 77.19 84 ARG A N 1
ATOM 646 C CA . ARG A 1 84 ? 24.859 -31.422 -9.5 1 77.19 84 ARG A CA 1
ATOM 647 C C . ARG A 1 84 ? 23.734 -32.469 -9.492 1 77.19 84 ARG A C 1
ATOM 649 O O . ARG A 1 84 ? 23.938 -33.625 -9.859 1 77.19 84 ARG A O 1
ATOM 656 N N . HIS A 1 85 ? 22.625 -32.125 -9.039 1 77.12 85 HIS A N 1
ATOM 657 C CA . HIS A 1 85 ? 21.453 -32.969 -8.953 1 77.12 85 HIS A CA 1
ATOM 658 C C . HIS A 1 85 ? 20.25 -32.344 -9.633 1 77.12 85 HIS A C 1
ATOM 660 O O . HIS A 1 85 ? 19.5 -31.578 -9.008 1 77.12 85 HIS A O 1
ATOM 666 N N . HIS A 1 86 ? 20.094 -32.562 -10.797 1 72.31 86 HIS A N 1
ATOM 667 C CA . HIS A 1 86 ? 19.125 -31.906 -11.672 1 72.31 86 HIS A CA 1
ATOM 668 C C . HIS A 1 86 ? 17.703 -32.094 -11.172 1 72.31 86 HIS A C 1
ATOM 670 O O . HIS A 1 86 ? 16.797 -31.344 -11.562 1 72.31 86 HIS A O 1
ATOM 676 N N . ASP A 1 87 ? 17.625 -33.031 -10.203 1 81 87 ASP A N 1
ATOM 677 C CA . ASP A 1 87 ? 16.281 -33.344 -9.711 1 81 87 ASP A CA 1
ATOM 678 C C . ASP A 1 87 ? 15.898 -32.375 -8.586 1 81 87 ASP A C 1
ATOM 680 O O . ASP A 1 87 ? 14.727 -32.281 -8.211 1 81 87 ASP A O 1
ATOM 684 N N . ILE A 1 88 ? 16.906 -31.703 -8.102 1 85.69 88 ILE A N 1
ATOM 685 C CA . ILE A 1 88 ? 16.625 -30.75 -7.039 1 85.69 88 ILE A CA 1
ATOM 686 C C . ILE A 1 88 ? 16.516 -29.344 -7.621 1 85.69 88 ILE A C 1
ATOM 688 O O . ILE A 1 88 ? 17.344 -28.922 -8.43 1 85.69 88 ILE A O 1
ATOM 692 N N . ARG A 1 89 ? 15.398 -28.672 -7.406 1 91.25 89 ARG A N 1
ATOM 693 C CA . ARG A 1 89 ? 15.164 -27.328 -7.898 1 91.25 89 ARG A CA 1
ATOM 694 C C . ARG A 1 89 ? 15.102 -26.328 -6.75 1 91.25 89 ARG A C 1
ATOM 696 O O . ARG A 1 89 ? 14.727 -26.688 -5.633 1 91.25 89 ARG A O 1
ATOM 703 N N . GLY A 1 90 ? 15.555 -25.078 -6.977 1 93.31 90 GLY A N 1
ATOM 704 C CA . GLY A 1 90 ? 15.297 -24.016 -6.031 1 93.31 90 GLY A CA 1
ATOM 705 C C . GLY A 1 90 ? 13.836 -23.609 -5.961 1 93.31 90 GLY A C 1
ATOM 706 O O . GLY A 1 90 ? 12.969 -24.328 -6.469 1 93.31 90 GLY A O 1
ATOM 707 N N . ASN A 1 91 ? 13.633 -22.578 -5.301 1 94.31 91 ASN A N 1
ATOM 708 C CA . ASN A 1 91 ? 12.266 -22.094 -5.117 1 94.31 91 ASN A CA 1
ATOM 709 C C . ASN A 1 91 ? 12.031 -20.797 -5.906 1 94.31 91 ASN A C 1
ATOM 711 O O . ASN A 1 91 ? 12.977 -20.141 -6.32 1 94.31 91 ASN A O 1
ATOM 715 N N . LEU A 1 92 ? 10.789 -20.578 -6.207 1 94.62 92 LEU A N 1
ATOM 716 C CA . LEU A 1 92 ? 10.352 -19.312 -6.781 1 94.62 92 LEU A CA 1
ATOM 717 C C . LEU A 1 92 ? 9.727 -18.422 -5.711 1 94.62 92 LEU A C 1
ATOM 719 O O . LEU A 1 92 ? 8.82 -18.844 -4.992 1 94.62 92 LEU A O 1
ATOM 723 N N . TYR A 1 93 ? 10.32 -17.266 -5.562 1 95.56 93 TYR A N 1
ATOM 724 C CA . TYR A 1 93 ? 9.773 -16.25 -4.66 1 95.56 93 TYR A CA 1
ATOM 725 C C . TYR A 1 93 ? 9.094 -15.133 -5.441 1 95.56 93 TYR A C 1
ATOM 727 O O . TYR A 1 93 ? 9.703 -14.508 -6.309 1 95.56 93 TYR A O 1
ATOM 735 N N . VAL A 1 94 ? 7.805 -14.961 -5.125 1 95.75 94 VAL A N 1
ATOM 736 C CA . VAL A 1 94 ? 7.043 -13.906 -5.781 1 95.75 94 VAL A CA 1
ATOM 737 C C . VAL A 1 94 ? 6.941 -12.688 -4.863 1 95.75 94 VAL A C 1
ATOM 739 O O . VAL A 1 94 ? 6.398 -12.781 -3.76 1 95.75 94 VAL A O 1
ATOM 742 N N . LYS A 1 95 ? 7.539 -11.633 -5.258 1 95.06 95 LYS A N 1
ATOM 743 C CA . LYS A 1 95 ? 7.398 -10.352 -4.57 1 95.06 95 LYS A CA 1
ATOM 744 C C . LYS A 1 95 ? 6.234 -9.547 -5.141 1 95.06 95 LYS A C 1
ATOM 746 O O . LYS A 1 95 ? 6.23 -9.203 -6.324 1 95.06 95 LYS A O 1
ATOM 751 N N . PHE A 1 96 ? 5.289 -9.172 -4.293 1 94.38 96 PHE A N 1
ATOM 752 C CA . PHE A 1 96 ? 4.07 -8.523 -4.762 1 94.38 96 PHE A CA 1
ATOM 753 C C . PHE A 1 96 ? 4.148 -7.016 -4.566 1 94.38 96 PHE A C 1
ATOM 755 O O . PHE A 1 96 ? 4.672 -6.543 -3.557 1 94.38 96 PHE A O 1
ATOM 762 N N . ASP A 1 97 ? 3.729 -6.352 -5.574 1 94.44 97 ASP A N 1
ATOM 763 C CA . ASP A 1 97 ? 3.354 -4.945 -5.426 1 94.44 97 ASP A CA 1
ATOM 764 C C . ASP A 1 97 ? 1.84 -4.77 -5.523 1 94.44 97 ASP A C 1
ATOM 766 O O . ASP A 1 97 ? 1.162 -5.547 -6.203 1 94.44 97 ASP A O 1
ATOM 770 N N . VAL A 1 98 ? 1.364 -3.82 -4.781 1 96 98 VAL A N 1
ATOM 771 C CA . VAL A 1 98 ? -0.077 -3.598 -4.77 1 96 98 VAL A CA 1
ATOM 772 C C . VAL A 1 98 ? -0.401 -2.279 -5.469 1 96 98 VAL A C 1
ATOM 774 O O . VAL A 1 98 ? 0.035 -1.212 -5.031 1 96 98 VAL A O 1
ATOM 777 N N . ALA A 1 99 ? -1.182 -2.414 -6.516 1 94.06 99 ALA A N 1
ATOM 778 C CA . ALA A 1 99 ? -1.614 -1.225 -7.246 1 94.06 99 ALA A CA 1
ATOM 779 C C . ALA A 1 99 ? -2.885 -0.639 -6.633 1 94.06 99 ALA A C 1
ATOM 781 O O . ALA A 1 99 ? -3.918 -1.309 -6.574 1 94.06 99 ALA A O 1
ATOM 782 N N . PHE A 1 100 ? -2.768 0.608 -6.207 1 94.81 100 PHE A N 1
ATOM 783 C CA . PHE A 1 100 ? -3.932 1.337 -5.715 1 94.81 100 PHE A CA 1
ATOM 784 C C . PHE A 1 100 ? -4.758 1.883 -6.875 1 94.81 100 PHE A C 1
ATOM 786 O O . PHE A 1 100 ? -4.23 2.109 -7.965 1 94.81 100 PHE A O 1
ATOM 793 N N . PRO A 1 101 ? -6.008 2 -6.629 1 92.31 101 PRO A N 1
ATOM 794 C CA . PRO A 1 101 ? -6.848 2.553 -7.695 1 92.31 101 PRO A CA 1
ATOM 795 C C . PRO A 1 101 ? -6.582 4.035 -7.945 1 92.31 101 PRO A C 1
ATOM 797 O O . PRO A 1 101 ? -5.957 4.703 -7.121 1 92.31 101 PRO A O 1
ATOM 800 N N . ASN A 1 102 ? -7.051 4.484 -9.117 1 90.5 102 ASN A N 1
ATOM 801 C CA . ASN A 1 102 ? -6.953 5.906 -9.422 1 90.5 102 ASN A CA 1
ATOM 802 C C . ASN A 1 102 ? -7.859 6.742 -8.523 1 90.5 102 ASN A C 1
ATOM 804 O O . ASN A 1 102 ? -8.781 6.215 -7.898 1 90.5 102 ASN A O 1
ATOM 808 N N . GLU A 1 103 ? -7.531 8.047 -8.43 1 90.44 103 GLU A N 1
ATOM 809 C CA . GLU A 1 103 ? -8.398 8.953 -7.684 1 90.44 103 GLU A CA 1
ATOM 810 C C . GLU A 1 103 ? -9.836 8.883 -8.188 1 90.44 103 GLU A C 1
ATOM 812 O O . GLU A 1 103 ? -10.078 8.758 -9.391 1 90.44 103 GLU A O 1
ATOM 817 N N . HIS A 1 104 ? -10.727 8.961 -7.297 1 90.94 104 HIS A N 1
ATOM 818 C CA . HIS A 1 104 ? -12.156 8.945 -7.609 1 90.94 104 HIS A CA 1
ATOM 819 C C . HIS A 1 104 ? -12.516 7.734 -8.461 1 90.94 104 HIS A C 1
ATOM 821 O O . HIS A 1 104 ? -13.219 7.863 -9.469 1 90.94 104 HIS A O 1
ATOM 827 N N . PHE A 1 105 ? -11.961 6.637 -8.117 1 86.56 105 PHE A N 1
ATOM 828 C CA . PHE A 1 105 ? -12.18 5.395 -8.852 1 86.56 105 PHE A CA 1
ATOM 829 C C . PHE A 1 105 ? -13.617 4.926 -8.703 1 86.56 105 PHE A C 1
ATOM 831 O O . PHE A 1 105 ? -14.102 4.121 -9.508 1 86.56 105 PHE A O 1
ATOM 838 N N . LEU A 1 106 ? -14.203 5.359 -7.734 1 87.38 106 LEU A N 1
ATOM 839 C CA . LEU A 1 106 ? -15.633 5.098 -7.605 1 87.38 106 LEU A CA 1
ATOM 840 C C . LEU A 1 106 ? -16.453 6.316 -8.023 1 87.38 106 LEU A C 1
ATOM 842 O O . LEU A 1 106 ? -16.109 7.445 -7.656 1 87.38 106 LEU A O 1
ATOM 846 N N . GLU A 1 107 ? -17.438 6.086 -8.852 1 79.31 107 GLU A N 1
ATOM 847 C CA . GLU A 1 107 ? -18.25 7.176 -9.391 1 79.31 107 GLU A CA 1
ATOM 848 C C . GLU A 1 107 ? -19.156 7.773 -8.312 1 79.31 107 GLU A C 1
ATOM 850 O O . GLU A 1 107 ? -19.422 8.977 -8.32 1 79.31 107 GLU A O 1
ATOM 855 N N . ASP A 1 108 ? -19.641 7.016 -7.492 1 84.56 108 ASP A N 1
ATOM 856 C CA . ASP A 1 108 ? -20.625 7.395 -6.48 1 84.56 108 ASP A CA 1
ATOM 857 C C . ASP A 1 108 ? -19.984 7.473 -5.094 1 84.56 108 ASP A C 1
ATOM 859 O O . ASP A 1 108 ? -19.375 6.504 -4.629 1 84.56 108 ASP A O 1
ATOM 863 N N . GLU A 1 109 ? -20.047 8.656 -4.492 1 84.06 109 GLU A N 1
ATOM 864 C CA . GLU A 1 109 ? -19.516 8.867 -3.148 1 84.06 109 GLU A CA 1
ATOM 865 C C . GLU A 1 109 ? -20.094 7.848 -2.166 1 84.06 109 GLU A C 1
ATOM 867 O O . GLU A 1 109 ? -19.438 7.488 -1.184 1 84.06 109 GLU A O 1
ATOM 872 N N . THR A 1 110 ? -21.266 7.379 -2.508 1 86.31 110 THR A N 1
ATOM 873 C CA . THR A 1 110 ? -21.922 6.422 -1.622 1 86.31 110 THR A CA 1
ATOM 874 C C . THR A 1 110 ? -21.141 5.105 -1.581 1 86.31 110 THR A C 1
ATOM 876 O O . THR A 1 110 ? -21.203 4.383 -0.583 1 86.31 110 THR A O 1
ATOM 879 N N . LYS A 1 111 ? -20.438 4.879 -2.65 1 86.38 111 LYS A N 1
ATOM 880 C CA . LYS A 1 111 ? -19.672 3.631 -2.709 1 86.38 111 LYS A CA 1
ATOM 881 C C . LYS A 1 111 ? -18.469 3.674 -1.773 1 86.38 111 LYS A C 1
ATOM 883 O O . LYS A 1 111 ? -18.062 2.648 -1.223 1 86.38 111 LYS A O 1
ATOM 888 N N . TYR A 1 112 ? -17.953 4.891 -1.544 1 90.19 112 TYR A N 1
ATOM 889 C CA . TYR A 1 112 ? -16.875 5.031 -0.564 1 90.19 112 TYR A CA 1
ATOM 890 C C . TYR A 1 112 ? -17.391 4.727 0.842 1 90.19 112 TYR A C 1
ATOM 892 O O . TYR A 1 112 ? -16.672 4.129 1.649 1 90.19 112 TYR A O 1
ATOM 900 N N . LYS A 1 113 ? -18.578 5.109 1.049 1 87.88 113 LYS A N 1
ATOM 901 C CA . LYS A 1 113 ? -19.188 4.84 2.354 1 87.88 113 LYS A CA 1
ATOM 902 C C . LYS A 1 113 ? -19.375 3.344 2.57 1 87.88 113 LYS A C 1
ATOM 904 O O . LYS A 1 113 ? -19.234 2.848 3.688 1 87.88 113 LYS A O 1
ATOM 909 N N . MET A 1 114 ? -19.703 2.715 1.478 1 85.75 114 MET A N 1
ATOM 910 C CA . MET A 1 114 ? -19.859 1.265 1.546 1 85.75 114 MET A CA 1
ATOM 911 C C . MET A 1 114 ? -18.547 0.593 1.911 1 85.75 114 MET A C 1
ATOM 913 O O . MET A 1 114 ? -18.5 -0.298 2.762 1 85.75 114 MET A O 1
ATOM 917 N N . ILE A 1 115 ? -17.453 1.021 1.279 1 87.56 115 ILE A N 1
ATOM 918 C CA . ILE A 1 115 ? -16.141 0.474 1.576 1 87.56 115 ILE A CA 1
ATOM 919 C C . ILE A 1 115 ? -15.758 0.794 3.02 1 87.56 115 ILE A C 1
ATOM 921 O O . ILE A 1 115 ? -15.297 -0.081 3.756 1 87.56 115 ILE A O 1
ATOM 925 N N . GLU A 1 116 ? -16 2.008 3.414 1 87.81 116 GLU A N 1
ATOM 926 C CA . GLU A 1 116 ? -15.68 2.471 4.762 1 87.81 116 GLU A CA 1
ATOM 927 C C . GLU A 1 116 ? -16.391 1.623 5.816 1 87.81 116 GLU A C 1
ATOM 929 O O . GLU A 1 116 ? -15.797 1.283 6.844 1 87.81 116 GLU A O 1
ATOM 934 N N . SER A 1 117 ? -17.578 1.266 5.52 1 86.56 117 SER A N 1
ATOM 935 C CA . SER A 1 117 ? -18.406 0.551 6.488 1 86.56 117 SER A CA 1
ATOM 936 C C . SER A 1 117 ? -17.922 -0.885 6.672 1 86.56 117 SER A C 1
ATOM 938 O O . SER A 1 117 ? -18.266 -1.541 7.656 1 86.56 117 SER A O 1
ATOM 940 N N . ALA A 1 118 ? -17.203 -1.366 5.699 1 83.62 118 ALA A N 1
ATOM 941 C CA . ALA A 1 118 ? -16.688 -2.729 5.789 1 83.62 118 ALA A CA 1
ATOM 942 C C . ALA A 1 118 ? -15.492 -2.799 6.73 1 83.62 118 ALA A C 1
ATOM 944 O O . ALA A 1 118 ? -15.148 -3.873 7.23 1 83.62 118 ALA A O 1
ATOM 945 N N . PHE A 1 119 ? -14.852 -1.662 6.934 1 83.25 119 PHE A N 1
ATOM 946 C CA . PHE A 1 119 ? -13.68 -1.609 7.789 1 83.25 119 PHE A CA 1
ATOM 947 C C . PHE A 1 119 ? -14.07 -1.315 9.234 1 83.25 119 PHE A C 1
ATOM 949 O O . PHE A 1 119 ? -15.133 -0.758 9.492 1 83.25 119 PHE A O 1
ATOM 956 N N . PRO A 1 120 ? -13.125 -1.784 10.109 1 73.75 120 PRO A N 1
ATOM 957 C CA . PRO A 1 120 ? -13.398 -1.421 11.5 1 73.75 120 PRO A CA 1
ATOM 958 C C . PRO A 1 120 ? -13.422 0.09 11.727 1 73.75 120 PRO A C 1
ATOM 960 O O . PRO A 1 120 ? -12.703 0.83 11.039 1 73.75 120 PRO A O 1
ATOM 963 N N . SER A 1 121 ? -14.414 0.603 12.469 1 68 121 SER A N 1
ATOM 964 C CA . SER A 1 121 ? -14.633 2.023 12.719 1 68 121 SER A CA 1
ATOM 965 C C . SER A 1 121 ? -13.375 2.689 13.266 1 68 121 SER A C 1
ATOM 967 O O . SER A 1 121 ? -12.641 2.092 14.055 1 68 121 SER A O 1
ATOM 969 N N . VAL A 1 122 ? -12.945 3.66 12.5 1 61.5 122 VAL A N 1
ATOM 970 C CA . VAL A 1 122 ? -11.828 4.461 12.984 1 61.5 122 VAL A CA 1
ATOM 971 C C . VAL A 1 122 ? -12.328 5.488 14 1 61.5 122 VAL A C 1
ATOM 973 O O . VAL A 1 122 ? -13.43 6.02 13.859 1 61.5 122 VAL A O 1
ATOM 976 N N . ARG A 1 123 ? -11.617 5.457 15.164 1 56.06 123 ARG A N 1
ATOM 977 C CA . ARG A 1 123 ? -11.992 6.344 16.266 1 56.06 123 ARG A CA 1
ATOM 978 C C . ARG A 1 123 ? -11.938 7.805 15.828 1 56.06 123 ARG A C 1
ATOM 980 O O . ARG A 1 123 ? -11.039 8.203 15.086 1 56.06 123 ARG A O 1
ATOM 987 N N . LYS A 1 124 ? -13.102 8.367 15.961 1 59.56 124 LYS A N 1
ATOM 988 C CA . LYS A 1 124 ? -13.203 9.812 15.773 1 59.56 124 LYS A CA 1
ATOM 989 C C . LYS A 1 124 ? -12.289 10.555 16.734 1 59.56 124 LYS A C 1
ATOM 991 O O . LYS A 1 124 ? -12.195 10.211 17.906 1 59.56 124 LYS A O 1
ATOM 996 N N . VAL A 1 125 ? -11.211 11.164 16.125 1 58.88 125 VAL A N 1
ATOM 997 C CA . VAL A 1 125 ? -10.227 11.883 16.938 1 58.88 125 VAL A CA 1
ATOM 998 C C . VAL A 1 125 ? -10.875 13.102 17.578 1 58.88 125 VAL A C 1
ATOM 1000 O O . VAL A 1 125 ? -11.602 13.844 16.906 1 58.88 125 VAL A O 1
ATOM 1003 N N . ALA A 1 126 ? -10.914 13.039 18.922 1 64.38 126 ALA A N 1
ATOM 1004 C CA . ALA A 1 126 ? -11.25 14.273 19.625 1 64.38 126 ALA A CA 1
ATOM 1005 C C . ALA A 1 126 ? -10.227 15.367 19.328 1 64.38 126 ALA A C 1
ATOM 1007 O O . ALA A 1 126 ? -9.023 15.117 19.328 1 64.38 126 ALA A O 1
ATOM 1008 N N . TYR A 1 127 ? -10.766 16.469 18.688 1 69.88 127 TYR A N 1
ATOM 1009 C CA . TYR A 1 127 ? -9.867 17.562 18.344 1 69.88 127 TYR A CA 1
ATOM 1010 C C . TYR A 1 127 ? -9.5 18.391 19.562 1 69.88 127 TYR A C 1
ATOM 1012 O O . TYR A 1 127 ? -10.367 18.766 20.359 1 69.88 127 TYR A O 1
ATOM 1020 N N . PRO A 1 128 ? -8.188 18.344 19.766 1 72.31 128 PRO A N 1
ATOM 1021 C CA . PRO A 1 128 ? -7.781 19.234 20.859 1 72.31 128 PRO A CA 1
ATOM 1022 C C . PRO A 1 128 ? -8.211 20.688 20.625 1 72.31 128 PRO A C 1
ATOM 1024 O O . PRO A 1 128 ? -8.688 21.016 19.531 1 72.31 128 PRO A O 1
ATOM 1027 N N . SER A 1 129 ? -8.195 21.5 21.703 1 71.94 129 SER A N 1
ATOM 1028 C CA . SER A 1 129 ? -8.609 22.891 21.703 1 71.94 129 SER A CA 1
ATOM 1029 C C . SER A 1 129 ? -7.809 23.719 20.703 1 71.94 129 SER A C 1
ATOM 1031 O O . SER A 1 129 ? -8.367 24.547 19.984 1 71.94 129 SER A O 1
ATOM 1033 N N . ASN A 1 130 ? -6.512 23.484 20.578 1 82.06 130 ASN A N 1
ATOM 1034 C CA . ASN A 1 130 ? -5.676 24.281 19.688 1 82.06 130 ASN A CA 1
ATOM 1035 C C . ASN A 1 130 ? -5.469 23.578 18.344 1 82.06 130 ASN A C 1
ATOM 1037 O O . ASN A 1 130 ? -4.355 23.156 18.031 1 82.06 130 ASN A O 1
ATOM 1041 N N . CYS A 1 131 ? -6.598 23.469 17.578 1 84.5 131 CYS A N 1
ATOM 1042 C CA . CYS A 1 131 ? -6.523 22.734 16.312 1 84.5 131 CYS A CA 1
ATOM 1043 C C . CYS A 1 131 ? -6.684 23.688 15.133 1 84.5 131 CYS A C 1
ATOM 1045 O O . CYS A 1 131 ? -7.445 24.656 15.211 1 84.5 131 CYS A O 1
ATOM 1047 N N . GLU A 1 132 ? -5.762 23.594 14.164 1 89.06 132 GLU A N 1
ATOM 1048 C CA . GLU A 1 132 ? -5.848 24.312 12.906 1 89.06 132 GLU A CA 1
ATOM 1049 C C . GLU A 1 132 ? -5.984 23.359 11.719 1 89.06 132 GLU A C 1
ATOM 1051 O O . GLU A 1 132 ? -5.191 22.438 11.57 1 89.06 132 GLU A O 1
ATOM 1056 N N . GLU A 1 133 ? -7.031 23.578 10.914 1 88.69 133 GLU A N 1
ATOM 1057 C CA . GLU A 1 133 ? -7.168 22.812 9.688 1 88.69 133 GLU A CA 1
ATOM 1058 C C . GLU A 1 133 ? -6.184 23.281 8.617 1 88.69 133 GLU A C 1
ATOM 1060 O O . GLU A 1 133 ? -6.012 24.484 8.422 1 88.69 133 GLU A O 1
ATOM 1065 N N . VAL A 1 134 ? -5.469 22.344 8.07 1 89.12 134 VAL A N 1
ATOM 1066 C CA . VAL A 1 134 ? -4.504 22.734 7.051 1 89.12 134 VAL A CA 1
ATOM 1067 C C . VAL A 1 134 ? -4.84 22.047 5.73 1 89.12 134 VAL A C 1
ATOM 1069 O O . VAL A 1 134 ? -5.48 20.984 5.723 1 89.12 134 VAL A O 1
ATOM 1072 N N . SER A 1 135 ? -4.418 22.703 4.629 1 86.5 135 SER A N 1
ATOM 1073 C CA . SER A 1 135 ? -4.582 22.141 3.295 1 86.5 135 SER A CA 1
ATOM 1074 C C . SER A 1 135 ? -3.348 21.359 2.871 1 86.5 135 SER A C 1
ATOM 1076 O O . SER A 1 135 ? -2.219 21.812 3.053 1 86.5 135 SER A O 1
ATOM 1078 N N . LEU A 1 136 ? -3.645 20.203 2.398 1 89.25 136 LEU A N 1
ATOM 1079 C CA . LEU A 1 136 ? -2.551 19.375 1.9 1 89.25 136 LEU A CA 1
ATOM 1080 C C . LEU A 1 136 ? -2.365 19.562 0.399 1 89.25 136 LEU A C 1
ATOM 1082 O O . LEU A 1 136 ? -3.336 19.516 -0.361 1 89.25 136 LEU A O 1
ATOM 1086 N N . MET A 1 137 ? -1.166 19.844 0.071 1 87 137 MET A N 1
ATOM 1087 C CA . MET A 1 137 ? -0.848 20 -1.346 1 87 137 MET A CA 1
ATOM 1088 C C . MET A 1 137 ? -0.057 18.797 -1.856 1 87 137 MET A C 1
ATOM 1090 O O . MET A 1 137 ? 0.747 18.219 -1.122 1 87 137 MET A O 1
ATOM 1094 N N . GLU A 1 138 ? -0.399 18.453 -3.129 1 84.56 138 GLU A N 1
ATOM 1095 C CA . GLU A 1 138 ? 0.4 17.406 -3.744 1 84.56 138 GLU A CA 1
ATOM 1096 C C . GLU A 1 138 ? 1.86 17.828 -3.879 1 84.56 138 GLU A C 1
ATOM 1098 O O . GLU A 1 138 ? 2.152 18.984 -4.164 1 84.56 138 GLU A O 1
ATOM 1103 N N . TYR A 1 139 ? 2.711 16.969 -3.484 1 74.88 139 TYR A N 1
ATOM 1104 C CA . TYR A 1 139 ? 4.141 17.25 -3.535 1 74.88 139 TYR A CA 1
ATOM 1105 C C . TYR A 1 139 ? 4.855 16.281 -4.465 1 74.88 139 TYR A C 1
ATOM 1107 O O . TYR A 1 139 ? 4.629 15.062 -4.402 1 74.88 139 TYR A O 1
ATOM 1115 N N . ASP A 1 140 ? 5.367 16.812 -5.508 1 64.56 140 ASP A N 1
ATOM 1116 C CA . ASP A 1 140 ? 6.262 16.031 -6.344 1 64.56 140 ASP A CA 1
ATOM 1117 C C . ASP A 1 140 ? 7.727 16.328 -6.016 1 64.56 140 ASP A C 1
ATOM 1119 O O . ASP A 1 140 ? 8.195 17.453 -6.211 1 64.56 140 ASP A O 1
ATOM 1123 N N . GLU A 1 141 ? 8.375 15.484 -5.305 1 60.56 141 GLU A N 1
ATOM 1124 C CA . GLU A 1 141 ? 9.766 15.656 -4.887 1 60.56 141 GLU A CA 1
ATOM 1125 C C . GLU A 1 141 ? 10.609 16.25 -6.008 1 60.56 141 GLU A C 1
ATOM 1127 O O . GLU A 1 141 ? 11.5 17.062 -5.758 1 60.56 141 GLU A O 1
ATOM 1132 N N . LYS A 1 142 ? 10.406 15.633 -7.227 1 56.25 142 LYS A N 1
ATOM 1133 C CA . LYS A 1 142 ? 11.211 16.109 -8.352 1 56.25 142 LYS A CA 1
ATOM 1134 C C . LYS A 1 142 ? 11 17.609 -8.57 1 56.25 142 LYS A C 1
ATOM 1136 O O . LYS A 1 142 ? 11.906 18.312 -9.031 1 56.25 142 LYS A O 1
ATOM 1141 N N . ARG A 1 143 ? 9.875 18.031 -8.359 1 51.12 143 ARG A N 1
ATOM 1142 C CA . ARG A 1 143 ? 9.586 19.453 -8.547 1 51.12 143 ARG A CA 1
ATOM 1143 C C . ARG A 1 143 ? 10.25 20.297 -7.469 1 51.12 143 ARG A C 1
ATOM 1145 O O . ARG A 1 143 ? 10.688 21.422 -7.734 1 51.12 143 ARG A O 1
ATOM 1152 N N . TYR A 1 144 ? 10.359 19.828 -6.359 1 54.72 144 TYR A N 1
ATOM 1153 C CA . TYR A 1 144 ? 10.867 20.656 -5.27 1 54.72 144 TYR A CA 1
ATOM 1154 C C . TYR A 1 144 ? 12.391 20.562 -5.172 1 54.72 144 TYR A C 1
ATOM 1156 O O . TYR A 1 144 ? 13.047 21.5 -4.742 1 54.72 144 TYR A O 1
ATOM 1164 N N . HIS A 1 145 ? 12.914 19.453 -5.449 1 52 145 HIS A N 1
ATOM 1165 C CA . HIS A 1 145 ? 14.375 19.453 -5.453 1 52 145 HIS A CA 1
ATOM 1166 C C . HIS A 1 145 ? 14.93 20.219 -6.648 1 52 145 HIS A C 1
ATOM 1168 O O . HIS A 1 145 ? 16.109 20.578 -6.668 1 52 145 HIS A O 1
ATOM 1174 N N . GLY A 1 146 ? 14.086 20.234 -7.68 1 42 146 GLY A N 1
ATOM 1175 C CA . GLY A 1 146 ? 14.664 20.906 -8.836 1 42 146 GLY A CA 1
ATOM 1176 C C . GLY A 1 146 ? 14.859 22.406 -8.625 1 42 146 GLY A C 1
ATOM 1177 O O . GLY A 1 146 ? 15.422 23.078 -9.477 1 42 146 GLY A O 1
ATOM 1178 N N . GLY A 1 147 ? 14.055 22.922 -7.746 1 40.72 147 GLY A N 1
ATOM 1179 C CA . GLY A 1 147 ? 14.148 24.375 -7.703 1 40.72 147 GLY A CA 1
ATOM 1180 C C . GLY A 1 147 ? 15.422 24.875 -7.039 1 40.72 147 GLY A C 1
ATOM 1181 O O . GLY A 1 147 ? 15.711 26.062 -7.07 1 40.72 147 GLY A O 1
ATOM 1182 N N . ARG A 1 148 ? 15.977 24.062 -6.102 1 41.66 148 ARG A N 1
ATOM 1183 C CA . ARG A 1 148 ? 17.188 24.625 -5.492 1 41.66 148 ARG A CA 1
ATOM 1184 C C . ARG A 1 148 ? 18.344 24.641 -6.48 1 41.66 148 ARG A C 1
ATOM 1186 O O . ARG A 1 148 ? 19.359 25.297 -6.246 1 41.66 148 ARG A O 1
ATOM 1193 N N . GLY A 1 149 ? 18.281 23.703 -7.488 1 40.12 149 GLY A N 1
ATOM 1194 C CA . GLY A 1 149 ? 19.438 23.688 -8.367 1 40.12 149 GLY A CA 1
ATOM 1195 C C . GLY A 1 149 ? 19.531 24.891 -9.266 1 40.12 149 GLY A C 1
ATOM 1196 O O . GLY A 1 149 ? 20.516 25.078 -9.992 1 40.12 149 GLY A O 1
ATOM 1197 N N . GLY A 1 150 ? 18.328 25.359 -9.711 1 38.41 150 GLY A N 1
ATOM 1198 C CA . GLY A 1 150 ? 18.484 26.281 -10.82 1 38.41 150 GLY A CA 1
ATOM 1199 C C . GLY A 1 150 ? 18.984 27.641 -10.398 1 38.41 150 GLY A C 1
ATOM 1200 O O . GLY A 1 150 ? 19.125 28.547 -11.234 1 38.41 150 GLY A O 1
ATOM 1201 N N . GLN A 1 151 ? 18.703 28.031 -9.102 1 38.34 151 GLN A N 1
ATOM 1202 C CA . GLN A 1 151 ? 19.109 29.422 -8.961 1 38.34 151 GLN A CA 1
ATOM 1203 C C . GLN A 1 151 ? 20.625 29.562 -8.859 1 38.34 151 GLN A C 1
ATOM 1205 O O . GLN A 1 151 ? 21.156 29.812 -7.773 1 38.34 151 GLN A O 1
ATOM 1210 N N . ALA A 1 152 ? 21.359 28.703 -9.406 1 37.91 152 ALA A N 1
ATOM 1211 C CA . ALA A 1 152 ? 22.75 29.125 -9.555 1 37.91 152 ALA A CA 1
ATOM 1212 C C . ALA A 1 152 ? 22.828 30.562 -10.062 1 37.91 152 ALA A C 1
ATOM 1214 O O . ALA A 1 152 ? 22.25 30.891 -11.102 1 37.91 152 ALA A O 1
ATOM 1215 N N . TYR A 1 153 ? 23.047 31.516 -9.188 1 36.72 153 TYR A N 1
ATOM 1216 C CA . TYR A 1 153 ? 23.422 32.906 -9.445 1 36.72 153 TYR A CA 1
ATOM 1217 C C . TYR A 1 153 ? 24.422 33 -10.602 1 36.72 153 TYR A C 1
ATOM 1219 O O . TYR A 1 153 ? 25.531 32.469 -10.523 1 36.72 153 TYR A O 1
ATOM 1227 N N . GLU A 1 154 ? 23.984 32.75 -11.766 1 36 154 GLU A N 1
ATOM 1228 C CA . GLU A 1 154 ? 24.844 33.219 -12.859 1 36 154 GLU A CA 1
ATOM 1229 C C . GLU A 1 154 ? 25.422 34.594 -12.57 1 36 154 GLU A C 1
ATOM 1231 O O . GLU A 1 154 ? 24.703 35.594 -12.602 1 36 154 GLU A O 1
ATOM 1236 N N . GLU A 1 155 ? 26.266 34.656 -11.43 1 34.72 155 GLU A N 1
ATOM 1237 C CA . GLU A 1 155 ? 27.094 35.844 -11.25 1 34.72 155 GLU A CA 1
ATOM 1238 C C . GLU A 1 155 ? 27.578 36.375 -12.594 1 34.72 155 GLU A C 1
ATOM 1240 O O . GLU A 1 155 ? 28.375 35.75 -13.281 1 34.72 155 GLU A O 1
ATOM 1245 N N . ASP A 1 156 ? 26.672 36.844 -13.383 1 34.12 156 ASP A N 1
ATOM 1246 C CA . ASP A 1 156 ? 27.078 37.625 -14.555 1 34.12 156 ASP A CA 1
ATOM 1247 C C . ASP A 1 156 ? 28.156 38.656 -14.203 1 34.12 156 ASP A C 1
ATOM 1249 O O . ASP A 1 156 ? 27.906 39.562 -13.438 1 34.12 156 ASP A O 1
ATOM 1253 N N . GLY A 1 157 ? 29.375 38.188 -13.805 1 33.81 157 GLY A N 1
ATOM 1254 C CA . GLY A 1 157 ? 30.594 38.969 -13.703 1 33.81 157 GLY A CA 1
ATOM 1255 C C . GLY A 1 157 ? 30.672 40.094 -14.727 1 33.81 157 GLY A C 1
ATOM 1256 O O . GLY A 1 157 ? 31.125 39.875 -15.852 1 33.81 157 GLY A O 1
ATOM 1257 N N . SER A 1 158 ? 29.609 40.875 -14.844 1 33.31 158 SER A N 1
ATOM 1258 C CA . SER A 1 158 ? 29.75 42.062 -15.695 1 33.31 158 SER A CA 1
ATOM 1259 C C . SER A 1 158 ? 31 42.844 -15.344 1 33.31 158 SER A C 1
ATOM 1261 O O . SER A 1 158 ? 31.141 43.344 -14.227 1 33.31 158 SER A O 1
ATOM 1263 N N . ASP A 1 159 ? 32.156 42.344 -15.75 1 32.03 159 ASP A N 1
ATOM 1264 C CA . ASP A 1 159 ? 33.438 43.031 -15.812 1 32.03 159 ASP A CA 1
ATOM 1265 C C . ASP A 1 159 ? 33.281 44.5 -16.234 1 32.03 159 ASP A C 1
ATOM 1267 O O . ASP A 1 159 ? 33 44.781 -17.391 1 32.03 159 ASP A O 1
ATOM 1271 N N . GLU A 1 160 ? 32.406 45.25 -15.516 1 31.67 160 GLU A N 1
ATOM 1272 C CA . GLU A 1 160 ? 32.438 46.688 -15.766 1 31.67 160 GLU A CA 1
ATOM 1273 C C . GLU A 1 160 ? 33.875 47.219 -15.797 1 31.67 160 GLU A C 1
ATOM 1275 O O . GLU A 1 160 ? 34.594 47.094 -14.805 1 31.67 160 GLU A O 1
ATOM 1280 N N . GLU A 1 161 ? 34.531 47.094 -16.938 1 35.16 161 GLU A N 1
ATOM 1281 C CA . GLU A 1 161 ? 35.75 47.719 -17.375 1 35.16 161 GLU A CA 1
ATOM 1282 C C . GLU A 1 161 ? 35.844 49.156 -16.875 1 35.16 161 GLU A C 1
ATOM 1284 O O . GLU A 1 161 ? 35.094 50.031 -17.312 1 35.16 161 GLU A O 1
ATOM 1289 N N . MET A 1 162 ? 35.906 49.344 -15.531 1 33.69 162 MET A N 1
ATOM 1290 C CA . MET A 1 162 ? 36.25 50.656 -14.984 1 33.69 162 MET A CA 1
ATOM 1291 C C . MET A 1 162 ? 37.406 51.281 -15.758 1 33.69 162 MET A C 1
ATOM 1293 O O . MET A 1 162 ? 38.5 50.719 -15.789 1 33.69 162 MET A O 1
ATOM 1297 N N . GLY A 1 163 ? 37.188 51.75 -16.953 1 31.42 163 GLY A N 1
ATOM 1298 C CA . GLY A 1 163 ? 38.094 52.562 -17.781 1 31.42 163 GLY A CA 1
ATOM 1299 C C . GLY A 1 163 ? 38.844 53.594 -16.984 1 31.42 163 GLY A C 1
ATOM 1300 O O . GLY A 1 163 ? 38.25 54.469 -16.375 1 31.42 163 GLY A O 1
ATOM 1301 N N . GLY A 1 164 ? 39.938 53.219 -16.219 1 31.02 164 GLY A N 1
ATOM 1302 C CA . GLY A 1 164 ? 40.969 53.969 -15.539 1 31.02 164 GLY A CA 1
ATOM 1303 C C . GLY A 1 164 ? 41.438 55.188 -16.312 1 31.02 164 GLY A C 1
ATOM 1304 O O . GLY A 1 164 ? 41.812 55.094 -17.469 1 31.02 164 GLY A O 1
ATOM 1305 N N . HIS A 1 165 ? 40.75 56.344 -16.078 1 32.22 165 HIS A N 1
ATOM 1306 C CA . HIS A 1 165 ? 41.094 57.688 -16.562 1 32.22 165 HIS A CA 1
ATOM 1307 C C . HIS A 1 165 ? 42.562 58 -16.344 1 32.22 165 HIS A C 1
ATOM 1309 O O . HIS A 1 165 ? 43.062 57.969 -15.219 1 32.22 165 HIS A O 1
ATOM 1315 N N . HIS A 1 166 ? 43.469 57.625 -17.234 1 31.89 166 HIS A N 1
ATOM 1316 C CA . HIS A 1 166 ? 44.875 57.969 -17.375 1 31.89 166 HIS A CA 1
ATOM 1317 C C . HIS A 1 166 ? 45.094 59.5 -17.266 1 31.89 166 HIS A C 1
ATOM 1319 O O . HIS A 1 166 ? 44.5 60.25 -18.047 1 31.89 166 HIS A O 1
ATOM 1325 N N . GLY A 1 167 ? 45.062 60.125 -15.977 1 30.25 167 GLY A N 1
ATOM 1326 C CA . GLY A 1 167 ? 45.438 61.531 -15.727 1 30.25 167 GLY A CA 1
ATOM 1327 C C . GLY A 1 167 ? 46.719 61.938 -16.438 1 30.25 167 GLY A C 1
ATOM 1328 O O . GLY A 1 167 ? 47.531 61.094 -16.781 1 30.25 167 GLY A O 1
ATOM 1329 N N . PRO A 1 168 ? 46.75 63.125 -17.188 1 35.56 168 PRO A N 1
ATOM 1330 C CA . PRO A 1 168 ? 47.781 63.75 -18.031 1 35.56 168 PRO A CA 1
ATOM 1331 C C . PRO A 1 168 ? 49.062 64.125 -17.25 1 35.56 168 PRO A C 1
ATOM 1333 O O . PRO A 1 168 ? 49 64.375 -16.047 1 35.56 168 PRO A O 1
ATOM 1336 N N . GLN A 1 169 ? 50.25 63.594 -17.484 1 29.17 169 GLN A N 1
ATOM 1337 C CA . GLN A 1 169 ? 51.625 63.844 -17.047 1 29.17 169 GLN A CA 1
ATOM 1338 C C . GLN A 1 169 ? 52.062 65.25 -17.375 1 29.17 169 GLN A C 1
ATOM 1340 O O . GLN A 1 169 ? 52.156 65.625 -18.547 1 29.17 169 GLN A O 1
ATOM 1345 N N . VAL A 1 170 ? 51.531 66.312 -16.719 1 36.03 170 VAL A N 1
ATOM 1346 C CA . VAL A 1 170 ? 52.031 67.688 -16.969 1 36.03 170 VAL A CA 1
ATOM 1347 C C . VAL A 1 170 ? 53.531 67.75 -16.719 1 36.03 170 VAL A C 1
ATOM 1349 O O . VAL A 1 170 ? 54.062 67.062 -15.836 1 36.03 170 VAL A O 1
ATOM 1352 N N . GLN A 1 171 ? 54.344 68.312 -17.703 1 28.39 171 GLN A N 1
ATOM 1353 C CA . GLN A 1 171 ? 55.75 68.5 -18.109 1 28.39 171 GLN A CA 1
ATOM 1354 C C . GLN A 1 171 ? 56.438 69.5 -17.156 1 28.39 171 GLN A C 1
ATOM 1356 O O . GLN A 1 171 ? 55.969 70.562 -16.891 1 28.39 171 GLN A O 1
ATOM 1361 N N . CYS A 1 172 ? 57.219 69 -16.188 1 38.06 172 CYS A N 1
ATOM 1362 C CA . CYS A 1 172 ? 58.156 69.625 -15.258 1 38.06 172 CYS A CA 1
ATOM 1363 C C . CYS A 1 172 ? 59.156 70.562 -16 1 38.06 172 CYS A C 1
ATOM 1365 O O . CYS A 1 172 ? 60.188 70.062 -16.5 1 38.06 172 CYS A O 1
ATOM 1367 N N . ALA A 1 173 ? 58.719 71.5 -16.844 1 32.59 173 ALA A N 1
ATOM 1368 C CA . ALA A 1 173 ? 59.812 72.25 -17.453 1 32.59 173 ALA A CA 1
ATOM 1369 C C . ALA A 1 173 ? 60.688 72.938 -16.406 1 32.59 173 ALA A C 1
ATOM 1371 O O . ALA A 1 173 ? 60.156 73.562 -15.5 1 32.59 173 ALA A O 1
ATOM 1372 N N . GLN A 1 174 ? 62 72.625 -16.188 1 29.53 174 GLN A N 1
ATOM 1373 C CA . GLN A 1 174 ? 63.156 73 -15.359 1 29.53 174 GLN A CA 1
ATOM 1374 C C . GLN A 1 174 ? 63.375 74.562 -15.391 1 29.53 174 GLN A C 1
ATOM 1376 O O . GLN A 1 174 ? 63.562 75.125 -16.469 1 29.53 174 GLN A O 1
ATOM 1381 N N . SER A 1 175 ? 62.5 75.562 -14.82 1 26.38 175 SER A N 1
ATOM 1382 C CA . SER A 1 175 ? 63.406 76.688 -14.555 1 26.38 175 SER A CA 1
ATOM 1383 C C . SER A 1 175 ? 64.375 76.375 -13.406 1 26.38 175 SER A C 1
ATOM 1385 O O . SER A 1 175 ? 64 75.562 -12.516 1 26.38 175 SER A O 1
ATOM 1387 N N . MET B 1 1 ? -5.848 -7.922 61.938 1 28.38 1 MET B N 1
ATOM 1388 C CA . MET B 1 1 ? -5.215 -8.906 61.062 1 28.38 1 MET B CA 1
ATOM 1389 C C . MET B 1 1 ? -5.043 -8.344 59.656 1 28.38 1 MET B C 1
ATOM 1391 O O . MET B 1 1 ? -6.027 -8.109 58.969 1 28.38 1 MET B O 1
ATOM 1395 N N . PHE B 1 2 ? -4.074 -7.387 59.438 1 34.88 2 PHE B N 1
ATOM 1396 C CA . PHE B 1 2 ? -3.664 -6.66 58.219 1 34.88 2 PHE B CA 1
ATOM 1397 C C . PHE B 1 2 ? -3.34 -7.629 57.094 1 34.88 2 PHE B C 1
ATOM 1399 O O . PHE B 1 2 ? -2.51 -8.523 57.25 1 34.88 2 PHE B O 1
ATOM 1406 N N . GLN B 1 3 ? -4.465 -8.234 56.5 1 37.94 3 GLN B N 1
ATOM 1407 C CA . GLN B 1 3 ? -4.234 -9.289 55.531 1 37.94 3 GLN B CA 1
ATOM 1408 C C . GLN B 1 3 ? -3.266 -8.836 54.438 1 37.94 3 GLN B C 1
ATOM 1410 O O . GLN B 1 3 ? -3.59 -7.953 53.656 1 37.94 3 GLN B O 1
ATOM 1415 N N . PRO B 1 4 ? -1.896 -8.906 54.656 1 39.72 4 PRO B N 1
ATOM 1416 C CA . PRO B 1 4 ? -0.697 -8.398 54 1 39.72 4 PRO B CA 1
ATOM 1417 C C . PRO B 1 4 ? -0.65 -8.758 52.5 1 39.72 4 PRO B C 1
ATOM 1419 O O . PRO B 1 4 ? -0.126 -7.992 51.688 1 39.72 4 PRO B O 1
ATOM 1422 N N . ASP B 1 5 ? -0.898 -10.039 52.125 1 38.53 5 ASP B N 1
ATOM 1423 C CA . ASP B 1 5 ? -0.107 -10.68 51.062 1 38.53 5 ASP B CA 1
ATOM 1424 C C . ASP B 1 5 ? -0.567 -10.242 49.688 1 38.53 5 ASP B C 1
ATOM 1426 O O . ASP B 1 5 ? -0.876 -11.078 48.812 1 38.53 5 ASP B O 1
ATOM 1430 N N . ILE B 1 6 ? -1.349 -9.219 49.562 1 41.69 6 ILE B N 1
ATOM 1431 C CA . ILE B 1 6 ? -1.715 -8.961 48.188 1 41.69 6 ILE B CA 1
ATOM 1432 C C . ILE B 1 6 ? -0.454 -8.766 47.344 1 41.69 6 ILE B C 1
ATOM 1434 O O . ILE B 1 6 ? 0.395 -7.934 47.656 1 41.69 6 ILE B O 1
ATOM 1438 N N . GLU B 1 7 ? 0.12 -9.82 46.719 1 38.88 7 GLU B N 1
ATOM 1439 C CA . GLU B 1 7 ? 1.232 -9.719 45.781 1 38.88 7 GLU B CA 1
ATOM 1440 C C . GLU B 1 7 ? 1.016 -8.578 44.781 1 38.88 7 GLU B C 1
ATOM 1442 O O . GLU B 1 7 ? -0.084 -8.414 44.25 1 38.88 7 GLU B O 1
ATOM 1447 N N . PRO B 1 8 ? 1.735 -7.492 44.844 1 37.34 8 PRO B N 1
ATOM 1448 C CA . PRO B 1 8 ? 1.595 -6.363 43.906 1 37.34 8 PRO B CA 1
ATOM 1449 C C . PRO B 1 8 ? 1.552 -6.797 42.469 1 37.34 8 PRO B C 1
ATOM 1451 O O . PRO B 1 8 ? 2.408 -7.566 42 1 37.34 8 PRO B O 1
ATOM 1454 N N . GLY B 1 9 ? 0.447 -7.367 42 1 37.47 9 GLY B N 1
ATOM 1455 C CA . GLY B 1 9 ? 0.384 -7.617 40.562 1 37.47 9 GLY B CA 1
ATOM 1456 C C . GLY B 1 9 ? 0.834 -6.434 39.75 1 37.47 9 GLY B C 1
ATOM 1457 O O . GLY B 1 9 ? 0.467 -5.289 40.031 1 37.47 9 GLY B O 1
ATOM 1458 N N . ASP B 1 10 ? 2.104 -6.434 39.281 1 36.06 10 ASP B N 1
ATOM 1459 C CA . ASP B 1 10 ? 2.723 -5.438 38.438 1 36.06 10 ASP B CA 1
ATOM 1460 C C . ASP B 1 10 ? 1.776 -5.023 37.312 1 36.06 10 ASP B C 1
ATOM 1462 O O . ASP B 1 10 ? 1.331 -5.859 36.5 1 36.06 10 ASP B O 1
ATOM 1466 N N . VAL B 1 11 ? 0.842 -4.234 37.625 1 36.81 11 VAL B N 1
ATOM 1467 C CA . VAL B 1 11 ? 0.062 -3.592 36.562 1 36.81 11 VAL B CA 1
ATOM 1468 C C . VAL B 1 11 ? 0.988 -3.133 35.438 1 36.81 11 VAL B C 1
ATOM 1470 O O . VAL B 1 11 ? 1.882 -2.311 35.656 1 36.81 11 VAL B O 1
ATOM 1473 N N . VAL B 1 12 ? 1.411 -3.977 34.531 1 37.94 12 VAL B N 1
ATOM 1474 C CA . VAL B 1 12 ? 2.119 -3.525 33.344 1 37.94 12 VAL B CA 1
ATOM 1475 C C . VAL B 1 12 ? 1.3 -2.453 32.625 1 37.94 12 VAL B C 1
ATOM 1477 O O . VAL B 1 12 ? 0.182 -2.715 32.188 1 37.94 12 VAL B O 1
ATOM 1480 N N . ILE B 1 13 ? 1.324 -1.324 33.125 1 31.89 13 ILE B N 1
ATOM 1481 C CA . ILE B 1 13 ? 0.764 -0.211 32.375 1 31.89 13 ILE B CA 1
ATOM 1482 C C . ILE B 1 13 ? 1.392 -0.166 30.984 1 31.89 13 ILE B C 1
ATOM 1484 O O . ILE B 1 13 ? 2.607 -0.008 30.844 1 31.89 13 ILE B O 1
ATOM 1488 N N . VAL B 1 14 ? 0.926 -0.901 30.016 1 34.28 14 VAL B N 1
ATOM 1489 C CA . VAL B 1 14 ? 1.357 -0.703 28.641 1 34.28 14 VAL B CA 1
ATOM 1490 C C . VAL B 1 14 ? 1.08 0.736 28.203 1 34.28 14 VAL B C 1
ATOM 1492 O O . VAL B 1 14 ? -0.078 1.152 28.125 1 34.28 14 VAL B O 1
ATOM 1495 N N . ILE B 1 15 ? 1.875 1.592 28.656 1 32.5 15 ILE B N 1
ATOM 1496 C CA . ILE B 1 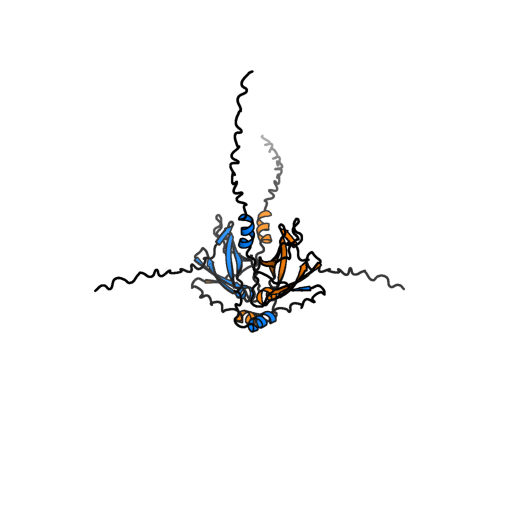15 ? 1.784 2.939 28.109 1 32.5 15 ILE B CA 1
ATOM 1497 C C . ILE B 1 15 ? 1.849 2.877 26.578 1 32.5 15 ILE B C 1
ATOM 1499 O O . ILE B 1 15 ? 2.832 2.395 26.016 1 32.5 15 ILE B O 1
ATOM 1503 N N . GLN B 1 16 ? 0.813 2.625 25.891 1 37.06 16 GLN B N 1
ATOM 1504 C CA . GLN B 1 16 ? 0.852 2.756 24.438 1 37.06 16 GLN B CA 1
ATOM 1505 C C . GLN B 1 16 ? 1.349 4.137 24.031 1 37.06 16 GLN B C 1
ATOM 1507 O O . GLN B 1 16 ? 0.694 5.148 24.297 1 37.06 16 GLN B O 1
ATOM 1512 N N . VAL B 1 17 ? 2.562 4.375 24.203 1 37.06 17 VAL B N 1
ATOM 1513 C CA . VAL B 1 17 ? 3.139 5.594 23.656 1 37.06 17 VAL B CA 1
ATOM 1514 C C . VAL B 1 17 ? 2.662 5.789 22.203 1 37.06 17 VAL B C 1
ATOM 1516 O O . VAL B 1 17 ? 2.867 4.918 21.359 1 37.06 17 VAL B O 1
ATOM 1519 N N . LYS B 1 18 ? 1.599 6.598 22.062 1 47.38 18 LYS B N 1
ATOM 1520 C CA . LYS B 1 18 ? 1.234 6.941 20.688 1 47.38 18 LYS B CA 1
ATOM 1521 C C . LYS B 1 18 ? 2.449 7.422 19.906 1 47.38 18 LYS B C 1
ATOM 1523 O O . LYS B 1 18 ? 3.213 8.266 20.391 1 47.38 18 LYS B O 1
ATOM 1528 N N . PRO B 1 19 ? 3.053 6.629 19.141 1 49.44 19 PRO B N 1
ATOM 1529 C CA . PRO B 1 19 ? 4.215 7.059 18.359 1 49.44 19 PRO B CA 1
ATOM 1530 C C . PRO B 1 19 ? 4.121 8.516 17.922 1 49.44 19 PRO B C 1
ATOM 1532 O O . PRO B 1 19 ? 3.062 8.969 17.469 1 49.44 19 PRO B O 1
ATOM 1535 N N . HIS B 1 20 ? 4.75 9.422 18.609 1 60.97 20 HIS B N 1
ATOM 1536 C CA . HIS B 1 20 ? 4.891 10.812 18.188 1 60.97 20 HIS B CA 1
ATOM 1537 C C . HIS B 1 20 ? 5.273 10.906 16.719 1 60.97 20 HIS B C 1
ATOM 1539 O O . HIS B 1 20 ? 5.941 10.016 16.188 1 60.97 20 HIS B O 1
ATOM 1545 N N . ASP B 1 21 ? 4.496 11.797 16.047 1 64.44 21 ASP B N 1
ATOM 1546 C CA . ASP B 1 21 ? 4.906 12.133 14.688 1 64.44 21 ASP B CA 1
ATOM 1547 C C . ASP B 1 21 ? 6.383 12.516 14.633 1 64.44 21 ASP B C 1
ATOM 1549 O O . ASP B 1 21 ? 6.855 13.289 15.469 1 64.44 21 ASP B O 1
ATOM 1553 N N . VAL B 1 22 ? 7.156 11.773 14.047 1 76.12 22 VAL B N 1
ATOM 1554 C CA . VAL B 1 22 ? 8.586 12.008 13.906 1 76.12 22 VAL B CA 1
ATOM 1555 C C . VAL B 1 22 ? 8.844 13.023 12.797 1 76.12 22 VAL B C 1
ATOM 1557 O O . VAL B 1 22 ? 8.32 12.883 11.688 1 76.12 22 VAL B O 1
ATOM 1560 N N . PHE B 1 23 ? 9.461 14.164 13.234 1 90.25 23 PHE B N 1
ATOM 1561 C CA . PHE B 1 23 ? 9.852 15.172 12.258 1 90.25 23 PHE B CA 1
ATOM 1562 C C . PHE B 1 23 ? 11.336 15.062 11.93 1 90.25 23 PHE B C 1
ATOM 1564 O O . PHE B 1 23 ? 12.156 14.789 12.805 1 90.25 23 PHE B O 1
ATOM 1571 N N . GLU B 1 24 ? 11.594 15.133 10.734 1 93 24 GLU B N 1
ATOM 1572 C CA . GLU B 1 24 ? 12.961 15.297 10.258 1 93 24 GLU B CA 1
ATOM 1573 C C . GLU B 1 24 ? 13.148 16.641 9.555 1 93 24 GLU B C 1
ATOM 1575 O O . GLU B 1 24 ? 12.305 17.047 8.758 1 93 24 GLU B O 1
ATOM 1580 N N . ARG B 1 25 ? 14.305 17.297 9.93 1 91.81 25 ARG B N 1
ATOM 1581 C CA . ARG B 1 25 ? 14.555 18.609 9.32 1 91.81 25 ARG B CA 1
ATOM 1582 C C . ARG B 1 25 ? 15.43 18.469 8.086 1 91.81 25 ARG B C 1
ATOM 1584 O O . ARG B 1 25 ? 16.406 17.703 8.078 1 91.81 25 ARG B O 1
ATOM 1591 N N . GLU B 1 26 ? 14.961 19.031 7.047 1 92.31 26 GLU B N 1
ATOM 1592 C CA . GLU B 1 26 ? 15.75 19.234 5.836 1 92.31 26 GLU B CA 1
ATOM 1593 C C . GLU B 1 26 ? 15.812 20.719 5.461 1 92.31 26 GLU B C 1
ATOM 1595 O O . GLU B 1 26 ? 14.969 21.203 4.715 1 92.31 26 GLU B O 1
ATOM 1600 N N . GLY B 1 27 ? 16.922 21.422 5.855 1 91.5 27 GLY B N 1
ATOM 1601 C CA . GLY B 1 27 ? 16.938 22.875 5.73 1 91.5 27 GLY B CA 1
ATOM 1602 C C . GLY B 1 27 ? 15.867 23.562 6.559 1 91.5 27 GLY B C 1
ATOM 1603 O O . GLY B 1 27 ? 15.789 23.344 7.773 1 91.5 27 GLY B O 1
ATOM 1604 N N . ASP B 1 28 ? 15.102 24.359 5.902 1 92.5 28 ASP B N 1
ATOM 1605 C CA . ASP B 1 28 ? 13.992 25.016 6.574 1 92.5 28 ASP B CA 1
ATOM 1606 C C . ASP B 1 28 ? 12.719 24.172 6.473 1 92.5 28 ASP B C 1
ATOM 1608 O O . ASP B 1 28 ? 11.688 24.531 7.062 1 92.5 28 ASP B O 1
ATOM 1612 N N . ASP B 1 29 ? 12.828 23.078 5.773 1 93.5 29 ASP B N 1
ATOM 1613 C CA . ASP B 1 29 ? 11.664 22.203 5.617 1 93.5 29 ASP B CA 1
ATOM 1614 C C . ASP B 1 29 ? 11.648 21.109 6.684 1 93.5 29 ASP B C 1
ATOM 1616 O O . ASP B 1 29 ? 12.688 20.781 7.262 1 93.5 29 ASP B O 1
ATOM 1620 N N . LEU B 1 30 ? 10.406 20.625 6.945 1 94.44 30 LEU B N 1
ATOM 1621 C CA . LEU B 1 30 ? 10.211 19.5 7.852 1 94.44 30 LEU B CA 1
ATOM 1622 C C . LEU B 1 30 ? 9.57 18.312 7.125 1 94.44 30 LEU B C 1
ATOM 1624 O O . LEU B 1 30 ? 8.703 18.516 6.266 1 94.44 30 LEU B O 1
ATOM 1628 N N . ILE B 1 31 ? 10.039 17.156 7.438 1 95.06 31 ILE B N 1
ATOM 1629 C CA . ILE B 1 31 ? 9.422 15.922 6.953 1 95.06 31 ILE B CA 1
ATOM 1630 C C . ILE B 1 31 ? 8.82 15.156 8.125 1 95.06 31 ILE B C 1
ATOM 1632 O O . ILE B 1 31 ? 9.5 14.883 9.117 1 95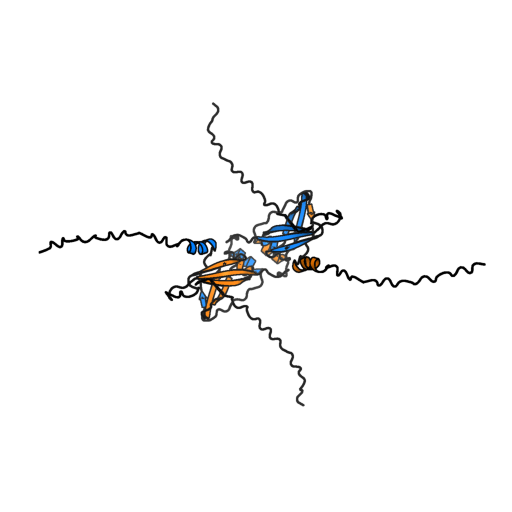.06 31 ILE B O 1
ATOM 1636 N N . ALA B 1 32 ? 7.574 14.922 8.023 1 94.88 32 ALA B N 1
ATOM 1637 C CA . ALA B 1 32 ? 6.887 14.094 9.016 1 94.88 32 ALA B CA 1
ATOM 1638 C C . ALA B 1 32 ? 6.438 12.773 8.406 1 94.88 32 ALA B C 1
ATOM 1640 O O . ALA B 1 32 ? 6.012 12.727 7.25 1 94.88 32 ALA B O 1
ATOM 1641 N N . LYS B 1 33 ? 6.578 11.734 9.148 1 93.88 33 LYS B N 1
ATOM 1642 C CA . LYS B 1 33 ? 6.047 10.438 8.734 1 93.88 33 LYS B CA 1
ATOM 1643 C C . LYS B 1 33 ? 4.746 10.125 9.469 1 93.88 33 LYS B C 1
ATOM 1645 O O . LYS B 1 33 ? 4.66 10.281 10.695 1 93.88 33 LYS B O 1
ATOM 1650 N N . LYS B 1 34 ? 3.766 9.758 8.75 1 92.25 34 LYS B N 1
ATOM 1651 C CA . LYS B 1 34 ? 2.457 9.445 9.32 1 92.25 34 LYS B CA 1
ATOM 1652 C C . LYS B 1 34 ? 1.9 8.148 8.727 1 92.25 34 LYS B C 1
ATOM 1654 O O . LYS B 1 34 ? 1.925 7.953 7.512 1 92.25 34 LYS B O 1
ATOM 1659 N N . THR B 1 35 ? 1.48 7.227 9.57 1 93.12 35 THR B N 1
ATOM 1660 C CA . THR B 1 35 ? 0.809 6.012 9.125 1 93.12 35 THR B CA 1
ATOM 1661 C C . THR B 1 35 ? -0.707 6.168 9.203 1 93.12 35 THR B C 1
ATOM 1663 O O . THR B 1 35 ? -1.236 6.605 10.227 1 93.12 35 THR B O 1
ATOM 1666 N N . ILE B 1 36 ? -1.355 5.922 8.141 1 92.25 36 ILE B N 1
ATOM 1667 C CA . ILE B 1 36 ? -2.814 5.918 8.117 1 92.25 36 ILE B CA 1
ATOM 1668 C C . ILE B 1 36 ? -3.322 4.527 7.742 1 92.25 36 ILE B C 1
ATOM 1670 O O . ILE B 1 36 ? -2.578 3.719 7.18 1 92.25 36 ILE B O 1
ATOM 1674 N N . SER B 1 37 ? -4.582 4.312 8.109 1 93.31 37 SER B N 1
ATOM 1675 C CA . SER B 1 37 ? -5.191 3.037 7.738 1 93.31 37 SER B CA 1
ATOM 1676 C C . SER B 1 37 ? -5.562 3.012 6.262 1 93.31 37 SER B C 1
ATOM 1678 O O . SER B 1 37 ? -5.691 4.062 5.629 1 93.31 37 SER B O 1
ATOM 1680 N N . LEU B 1 38 ? -5.707 1.755 5.742 1 93.88 38 LEU B N 1
ATOM 1681 C CA . LEU B 1 38 ? -6.156 1.606 4.359 1 93.88 38 LEU B CA 1
ATOM 1682 C C . LEU B 1 38 ? -7.508 2.285 4.152 1 93.88 38 LEU B C 1
ATOM 1684 O O . LEU B 1 38 ? -7.734 2.914 3.117 1 93.88 38 LEU B O 1
ATOM 1688 N N . ASN B 1 39 ? -8.43 2.145 5.16 1 92.5 39 ASN B N 1
ATOM 1689 C CA . ASN B 1 39 ? -9.719 2.818 5.094 1 92.5 39 ASN B CA 1
ATOM 1690 C C . ASN B 1 39 ? -9.555 4.324 4.918 1 92.5 39 ASN B C 1
ATOM 1692 O O . ASN B 1 39 ? -10.195 4.926 4.051 1 92.5 39 ASN B O 1
ATOM 1696 N N . GLU B 1 40 ? -8.688 4.895 5.664 1 92.75 40 GLU B N 1
ATOM 1697 C CA . GLU B 1 40 ? -8.406 6.324 5.574 1 92.75 40 GLU B CA 1
ATOM 1698 C C . GLU B 1 40 ? -7.805 6.688 4.223 1 92.75 40 GLU B C 1
ATOM 1700 O O . GLU B 1 40 ? -8.148 7.719 3.641 1 92.75 40 GLU B O 1
ATOM 1705 N N . ALA B 1 41 ? -6.945 5.859 3.686 1 95.44 41 ALA B N 1
ATOM 1706 C CA . ALA B 1 41 ? -6.258 6.094 2.42 1 95.44 41 ALA B CA 1
ATOM 1707 C C . ALA B 1 41 ? -7.242 6.117 1.255 1 95.44 41 ALA B C 1
ATOM 1709 O O . ALA B 1 41 ? -7.02 6.812 0.26 1 95.44 41 ALA B O 1
ATOM 1710 N N . LEU B 1 42 ? -8.328 5.414 1.375 1 93.81 42 LEU B N 1
ATOM 1711 C CA . LEU B 1 42 ? -9.281 5.273 0.276 1 93.81 42 LEU B CA 1
ATOM 1712 C C . LEU B 1 42 ? -10.477 6.191 0.475 1 93.81 42 LEU B C 1
ATOM 1714 O O . LEU B 1 42 ? -10.984 6.773 -0.486 1 93.81 42 LEU B O 1
ATOM 1718 N N . CYS B 1 43 ? -10.859 6.262 1.738 1 92.88 43 CYS B N 1
ATOM 1719 C CA . CYS B 1 43 ? -12.172 6.844 1.997 1 92.88 43 CYS B CA 1
ATOM 1720 C C . CYS B 1 43 ? -12.039 8.195 2.686 1 92.88 43 CYS B C 1
ATOM 1722 O O . CYS B 1 43 ? -13.031 8.766 3.148 1 92.88 43 CYS B O 1
ATOM 1724 N N . GLY B 1 44 ? -10.914 8.633 2.779 1 91.75 44 GLY B N 1
ATOM 1725 C CA . GLY B 1 44 ? -10.711 9.938 3.391 1 91.75 44 GLY B CA 1
ATOM 1726 C C . GLY B 1 44 ? -10.336 9.852 4.859 1 91.75 44 GLY B C 1
ATOM 1727 O O . GLY B 1 44 ? -10.492 8.805 5.488 1 91.75 44 GLY B O 1
ATOM 1728 N N . TYR B 1 45 ? -9.773 11 5.309 1 90.69 45 TYR B N 1
ATOM 1729 C CA . TYR B 1 45 ? -9.367 11.039 6.707 1 90.69 45 TYR B CA 1
ATOM 1730 C C . TYR B 1 45 ? -9.406 12.461 7.246 1 90.69 45 TYR B C 1
ATOM 1732 O O . TYR B 1 45 ? -9.445 13.422 6.477 1 90.69 45 TYR B O 1
ATOM 1740 N N . GLU B 1 46 ? -9.617 12.578 8.398 1 89.38 46 GLU B N 1
ATOM 1741 C CA . GLU B 1 46 ? -9.367 13.734 9.25 1 89.38 46 GLU B CA 1
ATOM 1742 C C . GLU B 1 46 ? -8.523 13.352 10.469 1 89.38 46 GLU B C 1
ATOM 1744 O O . GLU B 1 46 ? -9.023 12.727 11.406 1 89.38 46 GLU B O 1
ATOM 1749 N N . ILE B 1 47 ? -7.207 13.727 10.391 1 89.12 47 ILE B N 1
ATOM 1750 C CA . ILE B 1 47 ? -6.328 13.227 11.445 1 89.12 47 ILE B CA 1
ATOM 1751 C C . ILE B 1 47 ? -5.504 14.375 12.023 1 89.12 47 ILE B C 1
ATOM 1753 O O . ILE B 1 47 ? -5.121 15.297 11.297 1 89.12 47 ILE B O 1
ATOM 1757 N N . PRO B 1 48 ? -5.246 14.273 13.258 1 88.75 48 PRO B N 1
ATOM 1758 C CA . PRO B 1 48 ? -4.395 15.289 13.883 1 88.75 48 PRO B CA 1
ATOM 1759 C C . PRO B 1 48 ? -2.906 15.008 13.703 1 88.75 48 PRO B C 1
ATOM 1761 O O . PRO B 1 48 ? -2.494 13.844 13.672 1 88.75 48 PRO B O 1
ATOM 1764 N N . LEU B 1 49 ? -2.145 16.062 13.555 1 90.44 49 LEU B N 1
ATOM 1765 C CA . LEU B 1 49 ? -0.687 16.062 13.578 1 90.44 49 LEU B CA 1
ATOM 1766 C C . LEU B 1 49 ? -0.152 17.094 14.562 1 90.44 49 LEU B C 1
ATOM 1768 O O . LEU B 1 49 ? -0.407 18.297 14.406 1 90.44 49 LEU B O 1
ATOM 1772 N N . LYS B 1 50 ? 0.517 16.578 15.555 1 90 50 LYS B N 1
ATOM 1773 C CA . LYS B 1 50 ? 1.109 17.516 16.516 1 90 50 LYS B CA 1
ATOM 1774 C C . LYS B 1 50 ? 2.375 18.156 15.953 1 90 50 LYS B C 1
ATOM 1776 O O . LYS B 1 50 ? 3.377 17.469 15.734 1 90 50 LYS B O 1
ATOM 1781 N N . HIS B 1 51 ? 2.264 19.422 15.781 1 90.94 51 HIS B N 1
ATOM 1782 C CA . HIS B 1 51 ? 3.379 20.156 15.219 1 90.94 51 HIS B CA 1
ATOM 1783 C C . HIS B 1 51 ? 4.438 20.453 16.266 1 90.94 51 HIS B C 1
ATOM 1785 O O . HIS B 1 51 ? 4.176 20.344 17.469 1 90.94 51 HIS B O 1
ATOM 1791 N N . LEU B 1 52 ? 5.578 20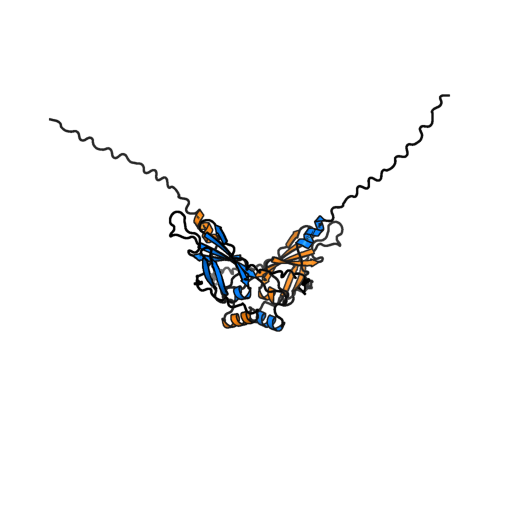.812 15.836 1 89.69 52 LEU B N 1
ATOM 1792 C CA . LEU B 1 52 ? 6.703 21.094 16.719 1 89.69 52 LEU B CA 1
ATOM 1793 C C . LEU B 1 52 ? 6.438 22.344 17.562 1 89.69 52 LEU B C 1
ATOM 1795 O O . LEU B 1 52 ? 7.008 22.5 18.641 1 89.69 52 LEU B O 1
ATOM 1799 N N . ASP B 1 53 ? 5.629 23.25 17.125 1 87.38 53 ASP B N 1
ATOM 1800 C CA . ASP B 1 53 ? 5.383 24.5 17.844 1 87.38 53 ASP B CA 1
ATOM 1801 C C . ASP B 1 53 ? 4.215 24.359 18.812 1 87.38 53 ASP B C 1
ATOM 1803 O O . ASP B 1 53 ? 3.723 25.344 19.359 1 87.38 53 ASP B O 1
ATOM 1807 N N . GLY B 1 54 ? 3.711 23.109 18.953 1 87.75 54 GLY B N 1
ATOM 1808 C CA . GLY B 1 54 ? 2.707 22.844 19.969 1 87.75 54 GLY B CA 1
ATOM 1809 C C . GLY B 1 54 ? 1.296 22.781 19.422 1 87.75 54 GLY B C 1
ATOM 1810 O O . GLY B 1 54 ? 0.385 22.281 20.078 1 87.75 54 GLY B O 1
ATOM 1811 N N . ARG B 1 55 ? 1.157 23.359 18.281 1 89.38 55 ARG B N 1
ATOM 1812 C CA . ARG B 1 55 ? -0.167 23.328 17.656 1 89.38 55 ARG B CA 1
ATOM 1813 C C . ARG B 1 55 ? -0.497 21.922 17.172 1 89.38 55 ARG B C 1
ATOM 1815 O O . ARG B 1 55 ? 0.402 21.094 16.953 1 89.38 55 ARG B O 1
ATOM 1822 N N . THR B 1 56 ? -1.837 21.656 17.125 1 89.5 56 THR B N 1
ATOM 1823 C CA . THR B 1 56 ? -2.322 20.453 16.453 1 89.5 56 THR B CA 1
ATOM 1824 C C . THR B 1 56 ? -2.883 20.781 15.078 1 89.5 56 THR B C 1
ATOM 1826 O O . THR B 1 56 ? -3.842 21.547 14.953 1 89.5 56 THR B O 1
ATOM 1829 N N . LEU B 1 57 ? -2.17 20.297 14.078 1 90.81 57 LEU B N 1
ATOM 1830 C CA . LEU B 1 57 ? -2.658 20.453 12.719 1 90.81 57 LEU B CA 1
ATOM 1831 C C . LEU B 1 57 ? -3.643 19.344 12.359 1 90.81 57 LEU B C 1
ATOM 1833 O O . LEU B 1 57 ? -3.375 18.172 12.609 1 90.81 57 LEU B O 1
ATOM 1837 N N . ILE B 1 58 ? -4.824 19.781 11.844 1 90.56 58 ILE B N 1
ATOM 1838 C CA . ILE B 1 58 ? -5.809 18.797 11.398 1 90.56 58 ILE B CA 1
ATOM 1839 C C . ILE B 1 58 ? -5.664 18.562 9.891 1 90.56 58 ILE B C 1
ATOM 1841 O O . ILE B 1 58 ? -5.945 19.469 9.094 1 90.56 58 ILE B O 1
ATOM 1845 N N . LEU B 1 59 ? -5.199 17.391 9.523 1 92.44 59 LEU B N 1
ATOM 1846 C CA . LEU B 1 59 ? -5.086 16.984 8.125 1 92.44 59 LEU B CA 1
ATOM 1847 C C . LEU B 1 59 ? -6.391 16.375 7.625 1 92.44 59 LEU B C 1
ATOM 1849 O O . LEU B 1 59 ? -6.969 15.516 8.289 1 92.44 59 LEU B O 1
ATOM 1853 N N . LYS B 1 60 ? -6.758 16.891 6.473 1 90.94 60 LYS B N 1
ATOM 1854 C CA . LYS B 1 60 ? -8.008 16.391 5.91 1 90.94 60 LYS B CA 1
ATOM 1855 C C . LYS B 1 60 ? -7.82 15.945 4.465 1 90.94 60 LYS B C 1
ATOM 1857 O O . LYS B 1 60 ? -7.098 16.594 3.701 1 90.94 60 LYS B O 1
ATOM 1862 N N . ASN B 1 61 ? -8.398 14.883 4.117 1 92.38 61 ASN B N 1
ATOM 1863 C CA . ASN B 1 61 ? -8.422 14.336 2.766 1 92.38 61 ASN B CA 1
ATOM 1864 C C . ASN B 1 61 ? -9.805 13.789 2.408 1 92.38 61 ASN B C 1
ATOM 1866 O O . ASN B 1 61 ? -10.461 13.156 3.24 1 92.38 61 ASN B O 1
ATOM 1870 N N . LYS B 1 62 ? -10.195 14.07 1.277 1 91.25 62 LYS B N 1
ATOM 1871 C CA . LYS B 1 62 ? -11.539 13.672 0.872 1 91.25 62 LYS B CA 1
ATOM 1872 C C . LYS B 1 62 ? -11.555 12.227 0.365 1 91.25 62 LYS B C 1
ATOM 1874 O O . LYS B 1 62 ? -10.547 11.734 -0.149 1 91.25 62 LYS B O 1
ATOM 1879 N N . PRO B 1 63 ? -12.805 11.625 0.508 1 91.69 63 PRO B N 1
ATOM 1880 C CA . PRO B 1 63 ? -12.93 10.305 -0.112 1 91.69 63 PRO B CA 1
ATOM 1881 C C . PRO B 1 63 ? -12.57 10.312 -1.597 1 91.69 63 PRO B C 1
ATOM 1883 O O . PRO B 1 63 ? -12.93 11.25 -2.316 1 91.69 63 PRO B O 1
ATOM 1886 N N . GLY B 1 64 ? -11.883 9.328 -1.992 1 91.12 64 GLY B N 1
ATOM 1887 C CA . GLY B 1 64 ? -11.539 9.219 -3.4 1 91.12 64 GLY B CA 1
ATOM 1888 C C . GLY B 1 64 ? -10.219 9.883 -3.748 1 91.12 64 GLY B C 1
ATOM 1889 O O . GLY B 1 64 ? -9.672 9.656 -4.828 1 91.12 64 GLY B O 1
ATOM 1890 N N . ASP B 1 65 ? -9.773 10.773 -2.873 1 92.75 65 ASP B N 1
ATOM 1891 C CA . ASP B 1 65 ? -8.391 11.227 -2.986 1 92.75 65 ASP B CA 1
ATOM 1892 C C . ASP B 1 65 ? -7.43 10.195 -2.41 1 92.75 65 ASP B C 1
ATOM 1894 O O . ASP B 1 65 ? -7.148 10.203 -1.21 1 92.75 65 ASP B O 1
ATOM 1898 N N . ILE B 1 66 ? -6.91 9.422 -3.268 1 94.44 66 ILE B N 1
ATOM 1899 C CA . ILE B 1 66 ? -6.254 8.188 -2.854 1 94.44 66 ILE B CA 1
ATOM 1900 C C . ILE B 1 66 ? -4.848 8.5 -2.35 1 94.44 66 ILE B C 1
ATOM 1902 O O . ILE B 1 66 ? -4.082 9.203 -3.012 1 94.44 66 ILE B O 1
ATOM 1906 N N . ILE B 1 67 ? -4.566 8.016 -1.169 1 95.19 67 ILE B N 1
ATOM 1907 C CA . ILE B 1 67 ? -3.211 8.086 -0.628 1 95.19 67 ILE B CA 1
ATOM 1908 C C . ILE B 1 67 ? -2.52 6.73 -0.792 1 95.19 67 ILE B C 1
ATOM 1910 O O . ILE B 1 67 ? -3 5.715 -0.283 1 95.19 67 ILE B O 1
ATOM 1914 N N . THR B 1 68 ? -1.461 6.688 -1.515 1 95.25 68 THR B N 1
ATOM 1915 C CA . THR B 1 68 ? -0.698 5.465 -1.724 1 95.25 68 THR B CA 1
ATOM 1916 C C . THR B 1 68 ? 0.463 5.375 -0.737 1 95.25 68 THR B C 1
ATOM 1918 O O . THR B 1 68 ? 0.838 6.375 -0.121 1 95.25 68 THR B O 1
ATOM 1921 N N . PRO B 1 69 ? 0.991 4.148 -0.5 1 94.06 69 PRO B N 1
ATOM 1922 C CA . PRO B 1 69 ? 2.199 4.062 0.324 1 94.06 69 PRO B CA 1
ATOM 1923 C C . PRO B 1 69 ? 3.332 4.945 -0.192 1 94.06 69 PRO B C 1
ATOM 1925 O O . PRO B 1 69 ? 3.566 5.012 -1.401 1 94.06 69 PRO B O 1
ATOM 1928 N N . ASP B 1 70 ? 3.916 5.742 0.701 1 92.38 70 ASP B N 1
ATOM 1929 C CA . ASP B 1 70 ? 5.062 6.609 0.46 1 92.38 70 ASP B CA 1
ATOM 1930 C C . ASP B 1 70 ? 4.637 7.906 -0.228 1 92.38 70 ASP B C 1
ATOM 1932 O O . ASP B 1 70 ? 5.484 8.695 -0.646 1 92.38 70 ASP B O 1
ATOM 1936 N N . CYS B 1 71 ? 3.355 8.102 -0.353 1 93.31 71 CYS B N 1
ATOM 1937 C CA . CYS B 1 71 ? 2.846 9.375 -0.863 1 93.31 71 CYS B CA 1
ATOM 1938 C C . CYS B 1 71 ? 3.279 10.531 0.026 1 93.31 71 CYS B C 1
ATOM 1940 O O . CYS B 1 71 ? 3.277 10.414 1.253 1 93.31 71 CYS B O 1
ATOM 1942 N N . VAL B 1 72 ? 3.672 11.641 -0.595 1 95 72 VAL B N 1
ATOM 1943 C CA . VAL B 1 72 ? 4.094 12.812 0.158 1 95 72 VAL B CA 1
ATOM 1944 C C . VAL B 1 72 ? 3.156 13.984 -0.137 1 95 72 VAL B C 1
ATOM 1946 O O . VAL B 1 72 ? 2.809 14.234 -1.294 1 95 72 VAL B O 1
ATOM 1949 N N . ARG B 1 73 ? 2.689 14.633 0.899 1 95.31 73 ARG B N 1
ATOM 1950 C CA . ARG B 1 73 ? 1.884 15.844 0.795 1 95.31 73 ARG B CA 1
ATOM 1951 C C . ARG B 1 73 ? 2.547 17.016 1.527 1 95.31 73 ARG B C 1
ATOM 1953 O O . ARG B 1 73 ? 3.119 16.828 2.604 1 95.31 73 ARG B O 1
ATOM 1960 N N . GLY B 1 74 ? 2.406 18.156 0.983 1 95.06 74 GLY B N 1
ATOM 1961 C CA . GLY B 1 74 ? 3.027 19.328 1.574 1 95.06 74 GLY B CA 1
ATOM 1962 C C . GLY B 1 74 ? 2.031 20.266 2.238 1 95.06 74 GLY B C 1
ATOM 1963 O O . GLY B 1 74 ? 0.881 20.359 1.809 1 95.06 74 GLY B O 1
ATOM 1964 N N . ILE B 1 75 ? 2.463 20.906 3.244 1 94.56 75 ILE B N 1
ATOM 1965 C CA . ILE B 1 75 ? 1.757 22 3.924 1 94.56 75 ILE B CA 1
ATOM 1966 C C . ILE B 1 75 ? 2.617 23.25 3.916 1 94.56 75 ILE B C 1
ATOM 1968 O O . ILE B 1 75 ? 3.656 23.312 4.578 1 94.56 75 ILE B O 1
ATOM 1972 N N . VAL B 1 76 ? 2.135 24.203 3.242 1 91.5 76 VAL B N 1
ATOM 1973 C CA . VAL B 1 76 ? 2.908 25.422 3.025 1 91.5 76 VAL B CA 1
ATOM 1974 C C . VAL B 1 76 ? 3.035 26.188 4.336 1 91.5 76 VAL B C 1
ATOM 1976 O O . VAL B 1 76 ? 2.049 26.375 5.059 1 91.5 76 VAL B O 1
ATOM 1979 N N . GLY B 1 77 ? 4.23 26.578 4.66 1 91.81 77 GLY B N 1
ATOM 1980 C CA . GLY B 1 77 ? 4.473 27.484 5.773 1 91.81 77 GLY B CA 1
ATOM 1981 C C . GLY B 1 77 ? 4.547 26.781 7.113 1 91.81 77 GLY B C 1
ATOM 1982 O O . GLY B 1 77 ? 4.59 27.422 8.164 1 91.81 77 GLY B O 1
ATOM 1983 N N . GLU B 1 78 ? 4.613 25.484 7.047 1 93.56 78 GLU B N 1
ATOM 1984 C CA . GLU B 1 78 ? 4.594 24.75 8.312 1 93.56 78 GLU B CA 1
ATOM 1985 C C . GLU B 1 78 ? 5.941 24.094 8.586 1 93.56 78 GLU B C 1
ATOM 1987 O O . GLU B 1 78 ? 6.02 23.109 9.328 1 93.56 78 GLU B O 1
ATOM 1992 N N . GLY B 1 79 ? 6.906 24.578 7.875 1 93.94 79 GLY B N 1
ATOM 1993 C CA . GLY B 1 79 ? 8.273 24.203 8.188 1 93.94 79 GLY B CA 1
ATOM 1994 C C . GLY B 1 79 ? 8.898 25.062 9.266 1 93.94 79 GLY B C 1
ATOM 1995 O O . GLY B 1 79 ? 8.203 25.547 10.164 1 93.94 79 GLY B O 1
ATOM 1996 N N . MET B 1 80 ? 10.203 25.188 9.258 1 92.19 80 MET B N 1
ATOM 1997 C CA . MET B 1 80 ? 10.969 25.969 10.234 1 92.19 80 MET B CA 1
ATOM 1998 C C . MET B 1 80 ? 11.133 27.422 9.766 1 92.19 80 MET B C 1
ATOM 2000 O O . MET B 1 80 ? 11.18 27.688 8.562 1 92.19 80 MET B O 1
ATOM 2004 N N . PRO B 1 81 ? 11.266 28.328 10.797 1 89.56 81 PRO B N 1
ATOM 2005 C CA . PRO B 1 81 ? 11.586 29.703 10.422 1 89.56 81 PRO B CA 1
ATOM 2006 C C . PRO B 1 81 ? 12.992 29.859 9.852 1 89.56 81 PRO B C 1
ATOM 2008 O O . PRO B 1 81 ? 13.914 29.156 10.281 1 89.56 81 PRO B O 1
ATOM 2011 N N . GLN B 1 82 ? 13.008 30.719 8.773 1 83.81 82 GLN B N 1
ATOM 2012 C CA . GLN B 1 82 ? 14.328 31 8.211 1 83.81 82 GLN B CA 1
ATOM 2013 C C . GLN B 1 82 ? 15.141 31.891 9.133 1 83.81 82 GLN B C 1
ATOM 2015 O O . GLN B 1 82 ? 14.578 32.719 9.867 1 83.81 82 GLN B O 1
ATOM 2020 N N . ARG B 1 83 ? 16.469 31.703 9.195 1 76.38 83 ARG B N 1
ATOM 2021 C CA . ARG B 1 83 ? 17.391 32.406 10.086 1 76.38 83 ARG B CA 1
ATOM 2022 C C . ARG B 1 83 ? 17.344 33.906 9.82 1 76.38 83 ARG B C 1
ATOM 2024 O O . ARG B 1 83 ? 17.312 34.719 10.758 1 76.38 83 ARG B O 1
ATOM 2031 N N . ARG B 1 84 ? 17.391 34.344 8.578 1 77.31 84 ARG B N 1
ATOM 2032 C CA . ARG B 1 84 ? 17.562 35.75 8.219 1 77.31 84 ARG B CA 1
ATOM 2033 C C . ARG B 1 84 ? 16.234 36.5 8.273 1 77.31 84 ARG B C 1
ATOM 2035 O O . ARG B 1 84 ? 16.188 37.688 8.633 1 77.31 84 ARG B O 1
ATOM 2042 N N . HIS B 1 85 ? 15.211 35.906 7.867 1 77.06 85 HIS B N 1
ATOM 2043 C CA . HIS B 1 85 ? 13.859 36.469 7.84 1 77.06 85 HIS B CA 1
ATOM 2044 C C . HIS B 1 85 ? 12.875 35.562 8.578 1 77.06 85 HIS B C 1
ATOM 2046 O O . HIS B 1 85 ? 12.281 34.688 7.977 1 77.06 85 HIS B O 1
ATOM 2052 N N . HIS B 1 86 ? 12.719 35.781 9.75 1 72.25 86 HIS B N 1
ATOM 2053 C CA . HIS B 1 86 ? 11.984 34.906 10.664 1 72.25 86 HIS B CA 1
ATOM 2054 C C . HIS B 1 86 ? 10.523 34.781 10.234 1 72.25 86 HIS B C 1
ATOM 2056 O O . HIS B 1 86 ? 9.836 33.844 10.664 1 72.25 86 HIS B O 1
ATOM 2062 N N . ASP B 1 87 ? 10.18 35.688 9.281 1 80.94 87 ASP B N 1
ATOM 2063 C CA . ASP B 1 87 ? 8.789 35.656 8.852 1 80.94 87 ASP B CA 1
ATOM 2064 C C . ASP B 1 87 ? 8.57 34.625 7.738 1 80.94 87 ASP B C 1
ATOM 2066 O O . ASP B 1 87 ? 7.43 34.281 7.422 1 80.94 87 ASP B O 1
ATOM 2070 N N . ILE B 1 88 ? 9.68 34.188 7.211 1 85.62 88 ILE B N 1
ATOM 2071 C CA . ILE B 1 88 ? 9.578 33.188 6.152 1 85.62 88 ILE B CA 1
ATOM 2072 C C . ILE B 1 88 ? 9.82 31.812 6.73 1 85.62 88 ILE B C 1
ATOM 2074 O O . ILE B 1 88 ? 10.758 31.609 7.504 1 85.62 88 ILE B O 1
ATOM 2078 N N . ARG B 1 89 ? 8.883 30.922 6.566 1 91.25 89 ARG B N 1
ATOM 2079 C CA . ARG B 1 89 ? 8.992 29.547 7.066 1 91.25 89 ARG B CA 1
ATOM 2080 C C . ARG B 1 89 ? 9.094 28.562 5.914 1 91.25 89 ARG B C 1
ATOM 2082 O O . ARG B 1 89 ? 8.594 28.812 4.82 1 91.25 89 ARG B O 1
ATOM 2089 N N . GLY B 1 90 ? 9.82 27.438 6.121 1 93.31 90 GLY B N 1
ATOM 2090 C CA . GLY B 1 90 ? 9.773 26.328 5.184 1 93.31 90 GLY B CA 1
ATOM 2091 C C . GLY B 1 90 ? 8.438 25.609 5.184 1 93.31 90 GLY B C 1
ATOM 2092 O O . GLY B 1 90 ? 7.457 26.109 5.734 1 93.31 90 GLY B O 1
ATOM 2093 N N . ASN B 1 91 ? 8.445 24.562 4.535 1 94.25 91 ASN B N 1
ATOM 2094 C CA . ASN B 1 91 ? 7.227 23.766 4.418 1 94.25 91 ASN B CA 1
ATOM 2095 C C . ASN B 1 91 ? 7.328 22.469 5.207 1 94.25 91 ASN B C 1
ATOM 2097 O O . ASN B 1 91 ? 8.422 22.031 5.574 1 94.25 91 ASN B O 1
ATOM 2101 N N . LEU B 1 92 ? 6.18 21.969 5.562 1 94.62 92 LEU B N 1
ATOM 2102 C CA . LEU B 1 92 ? 6.074 20.625 6.152 1 94.62 92 LEU B CA 1
ATOM 2103 C C . LEU B 1 92 ? 5.621 19.609 5.109 1 94.62 92 LEU B C 1
ATOM 2105 O O . LEU B 1 92 ? 4.605 19.812 4.441 1 94.62 92 LEU B O 1
ATOM 2109 N N . TYR B 1 93 ? 6.457 18.609 4.926 1 95.62 93 TYR B N 1
ATOM 2110 C CA . TYR B 1 93 ? 6.102 17.5 4.051 1 95.62 93 TYR B CA 1
ATOM 2111 C C . TYR B 1 93 ? 5.734 16.266 4.859 1 95.62 93 TYR B C 1
ATOM 2113 O O . TYR B 1 93 ? 6.52 15.797 5.688 1 95.62 93 TYR B O 1
ATOM 2121 N N . VAL B 1 94 ? 4.508 15.797 4.605 1 95.69 94 VAL B N 1
ATOM 2122 C CA . VAL B 1 94 ? 4.039 14.602 5.297 1 95.69 94 VAL B CA 1
ATOM 2123 C C . VAL B 1 94 ? 4.172 13.391 4.375 1 95.69 94 VAL B C 1
ATOM 2125 O O . VAL B 1 94 ? 3.566 13.344 3.303 1 95.69 94 VAL B O 1
ATOM 2128 N N . LYS B 1 95 ? 5.012 12.5 4.742 1 95.12 95 LYS B N 1
ATOM 2129 C CA . LYS B 1 95 ? 5.129 11.219 4.051 1 95.12 95 LYS B CA 1
ATOM 2130 C C . LYS B 1 95 ? 4.211 10.172 4.676 1 95.12 95 LYS B C 1
ATOM 2132 O O . LYS B 1 95 ? 4.352 9.844 5.859 1 95.12 95 LYS B O 1
ATOM 2137 N N . PHE B 1 96 ? 3.334 9.578 3.869 1 94.31 96 PHE B N 1
ATOM 2138 C CA . PHE B 1 96 ? 2.322 8.672 4.398 1 94.31 96 PHE B CA 1
ATOM 2139 C C . PHE B 1 96 ? 2.734 7.219 4.195 1 94.31 96 PHE B C 1
ATOM 2141 O O . PHE B 1 96 ? 3.299 6.871 3.156 1 94.31 96 PHE B O 1
ATOM 2148 N N . ASP B 1 97 ? 2.539 6.492 5.223 1 94.44 97 ASP B N 1
ATOM 2149 C CA . ASP B 1 97 ? 2.486 5.039 5.09 1 94.44 97 ASP B CA 1
ATOM 2150 C C . ASP B 1 97 ? 1.061 4.523 5.262 1 94.44 97 ASP B C 1
ATOM 2152 O O . ASP B 1 97 ? 0.261 5.121 5.984 1 94.44 97 ASP B O 1
ATOM 2156 N N . VAL B 1 98 ? 0.776 3.48 4.535 1 96 98 VAL B N 1
ATOM 2157 C CA . VAL B 1 98 ? -0.575 2.934 4.602 1 96 98 VAL B CA 1
ATOM 2158 C C . VAL B 1 98 ? -0.553 1.582 5.309 1 96 98 VAL B C 1
ATOM 2160 O O . VAL B 1 98 ? 0.092 0.64 4.844 1 96 98 VAL B O 1
ATOM 2163 N N . ALA B 1 99 ? -1.291 1.559 6.387 1 94.06 99 ALA B N 1
ATOM 2164 C CA . ALA B 1 99 ? -1.401 0.307 7.129 1 94.06 99 ALA B CA 1
ATOM 2165 C C . ALA B 1 99 ? -2.531 -0.56 6.582 1 94.06 99 ALA B C 1
ATOM 2167 O O . ALA B 1 99 ? -3.693 -0.147 6.578 1 94.06 99 ALA B O 1
ATOM 2168 N N . PHE B 1 100 ? -2.152 -1.752 6.145 1 94.88 100 PHE B N 1
ATOM 2169 C CA . PHE B 1 100 ? -3.139 -2.734 5.711 1 94.88 100 PHE B CA 1
ATOM 2170 C C . PHE B 1 100 ? -3.752 -3.449 6.906 1 94.88 100 PHE B C 1
ATOM 2172 O O . PHE B 1 100 ? -3.129 -3.543 7.969 1 94.88 100 PHE B O 1
ATOM 2179 N N . PRO B 1 101 ? -4.953 -3.85 6.734 1 92.38 101 PRO B N 1
ATOM 2180 C CA . PRO B 1 101 ? -5.582 -4.574 7.84 1 92.38 101 PRO B CA 1
ATOM 2181 C C . PRO B 1 101 ? -4.973 -5.957 8.07 1 92.38 101 PRO B C 1
ATOM 2183 O O . PRO B 1 101 ? -4.262 -6.469 7.199 1 92.38 101 PRO B O 1
ATOM 2186 N N . ASN B 1 102 ? -5.277 -6.496 9.258 1 90.75 102 ASN B N 1
ATOM 2187 C CA . ASN B 1 102 ? -4.844 -7.855 9.555 1 90.75 102 ASN B CA 1
ATOM 2188 C C . ASN B 1 102 ? -5.586 -8.875 8.695 1 90.75 102 ASN B C 1
ATOM 2190 O O . ASN B 1 102 ? -6.637 -8.57 8.133 1 90.75 102 ASN B O 1
ATOM 2194 N N . GLU B 1 103 ? -4.98 -10.07 8.578 1 90.75 103 GLU B N 1
ATOM 2195 C CA . GLU B 1 103 ? -5.656 -11.148 7.871 1 90.75 103 GLU B CA 1
ATOM 2196 C C . GLU B 1 103 ? -7.047 -11.398 8.445 1 90.75 103 GLU B C 1
ATOM 2198 O O . GLU B 1 103 ? -7.246 -11.312 9.664 1 90.75 103 GLU B O 1
ATOM 2203 N N . HIS B 1 104 ? -7.941 -11.68 7.613 1 91.12 104 HIS B N 1
ATOM 2204 C CA . HIS B 1 104 ? -9.312 -11.984 7.996 1 91.12 104 HIS B CA 1
ATOM 2205 C C . HIS B 1 104 ? -9.898 -10.883 8.875 1 91.12 104 HIS B C 1
ATOM 2207 O O . HIS B 1 104 ? -10.5 -11.164 9.914 1 91.12 104 HIS B O 1
ATOM 2213 N N . PHE B 1 105 ? -9.609 -9.688 8.508 1 86.75 105 PHE B N 1
ATOM 2214 C CA . PHE B 1 105 ? -10.062 -8.523 9.258 1 86.75 105 PHE B CA 1
ATOM 2215 C C . PHE B 1 105 ? -11.578 -8.391 9.188 1 86.75 105 PHE B C 1
ATOM 2217 O O . PHE B 1 105 ? -12.188 -7.711 10.016 1 86.75 105 PHE B O 1
ATOM 2224 N N . LEU B 1 106 ? -12.109 -8.953 8.242 1 87.75 106 LEU B N 1
ATOM 2225 C CA . LEU B 1 106 ? -13.562 -9.023 8.195 1 87.75 106 LEU B CA 1
ATOM 2226 C C . LEU B 1 106 ? -14.062 -10.391 8.648 1 87.75 106 LEU B C 1
ATOM 2228 O O . LEU B 1 106 ? -13.5 -11.414 8.266 1 87.75 106 LEU B O 1
ATOM 2232 N N . GLU B 1 107 ? -15.039 -10.375 9.523 1 79.62 107 GLU B N 1
ATOM 2233 C CA . GLU B 1 107 ? -15.555 -11.609 10.102 1 79.62 107 GLU B CA 1
ATOM 2234 C C . GLU B 1 107 ? -16.344 -12.422 9.078 1 79.62 107 GLU B C 1
ATOM 2236 O O . GLU B 1 107 ? -16.328 -13.648 9.102 1 79.62 107 GLU B O 1
ATOM 2241 N N . ASP B 1 108 ? -17.016 -11.805 8.273 1 84.69 108 ASP B N 1
ATOM 2242 C CA . ASP B 1 108 ? -17.938 -12.406 7.32 1 84.69 108 ASP B CA 1
ATOM 2243 C C . ASP B 1 108 ? -17.375 -12.352 5.898 1 84.69 108 ASP B C 1
ATOM 2245 O O . ASP B 1 108 ? -17.031 -11.273 5.41 1 84.69 108 ASP B O 1
ATOM 2249 N N . GLU B 1 109 ? -17.234 -13.523 5.289 1 84.44 109 GLU B N 1
ATOM 2250 C CA . GLU B 1 109 ? -16.75 -13.609 3.918 1 84.44 109 GLU B CA 1
ATOM 2251 C C . GLU B 1 109 ? -17.578 -12.75 2.977 1 84.44 109 GLU B C 1
ATOM 2253 O O . GLU B 1 109 ? -17.078 -12.266 1.962 1 84.44 109 GLU B O 1
ATOM 2258 N N . THR B 1 110 ? -18.812 -12.57 3.381 1 86.62 110 THR B N 1
ATOM 2259 C CA . THR B 1 110 ? -19.703 -11.789 2.539 1 86.62 110 THR B CA 1
ATOM 2260 C C . THR B 1 110 ? -19.266 -10.336 2.467 1 86.62 110 THR B C 1
ATOM 2262 O O . THR B 1 110 ? -19.531 -9.648 1.478 1 86.62 110 THR B O 1
ATOM 2265 N N . LYS B 1 111 ? -18.562 -9.945 3.488 1 86.81 111 LYS B N 1
ATOM 2266 C CA . LYS B 1 111 ? -18.094 -8.562 3.518 1 86.81 111 LYS B CA 1
ATOM 2267 C C . LYS B 1 111 ? -16.969 -8.336 2.52 1 86.81 111 LYS B C 1
ATOM 2269 O O . LYS B 1 111 ? -16.828 -7.25 1.958 1 86.81 111 LYS B O 1
ATOM 2274 N N . TYR B 1 112 ? -16.203 -9.406 2.258 1 90.44 112 TYR B N 1
ATOM 2275 C CA . TYR B 1 112 ? -15.172 -9.305 1.224 1 90.44 112 TYR B CA 1
ATOM 2276 C C . TYR B 1 112 ? -15.805 -9.133 -0.153 1 90.44 112 TYR B C 1
ATOM 2278 O O . TYR B 1 112 ? -15.289 -8.391 -0.993 1 90.44 112 TYR B O 1
ATOM 2286 N N . LYS B 1 113 ? -16.906 -9.766 -0.294 1 88 113 LYS B N 1
ATOM 2287 C CA . LYS B 1 113 ? -17.609 -9.648 -1.564 1 88 113 LYS B CA 1
ATOM 2288 C C . LYS B 1 113 ? -18.156 -8.234 -1.76 1 88 113 LYS B C 1
ATOM 2290 O O . LYS B 1 113 ? -18.188 -7.727 -2.881 1 88 113 LYS B O 1
ATOM 2295 N N . MET B 1 114 ? -18.562 -7.688 -0.655 1 86.06 114 MET B N 1
ATOM 2296 C CA . MET B 1 114 ? -19.031 -6.309 -0.707 1 86.06 114 MET B CA 1
ATOM 2297 C C . MET B 1 114 ? -17.922 -5.359 -1.136 1 86.06 114 MET B C 1
ATOM 2299 O O . MET B 1 114 ? -18.141 -4.488 -1.982 1 86.06 114 MET B O 1
ATOM 2303 N N . ILE B 1 115 ? -16.734 -5.539 -0.565 1 87.62 115 ILE B N 1
ATOM 2304 C CA . ILE B 1 115 ? -15.594 -4.711 -0.923 1 87.62 115 ILE B CA 1
ATOM 2305 C C . ILE B 1 115 ? -15.227 -4.941 -2.387 1 87.62 115 ILE B C 1
ATOM 2307 O O . ILE B 1 115 ? -15.016 -3.99 -3.139 1 87.62 115 ILE B O 1
ATOM 2311 N N . GLU B 1 116 ? -15.203 -6.184 -2.777 1 87.81 116 GLU B N 1
ATOM 2312 C CA . GLU B 1 116 ? -14.859 -6.57 -4.141 1 87.81 116 GLU B CA 1
ATOM 2313 C C . GLU B 1 116 ? -15.789 -5.906 -5.156 1 87.81 116 GLU B C 1
ATOM 2315 O O . GLU B 1 116 ? -15.336 -5.445 -6.207 1 87.81 116 GLU B O 1
ATOM 2320 N N . SER B 1 117 ? -17.031 -5.828 -4.805 1 86.44 117 SER B N 1
ATOM 2321 C CA . SER B 1 117 ? -18.031 -5.32 -5.727 1 86.44 117 SER B CA 1
ATOM 2322 C C . SER B 1 117 ? -17.891 -3.816 -5.926 1 86.44 117 SER B C 1
ATOM 2324 O O . SER B 1 117 ? -18.422 -3.262 -6.891 1 86.44 117 SER B O 1
ATOM 2326 N N . ALA B 1 118 ? -17.25 -3.18 -4.996 1 83.56 118 ALA B N 1
ATOM 2327 C CA . ALA B 1 118 ? -17.062 -1.736 -5.105 1 83.56 118 ALA B CA 1
ATOM 2328 C C . ALA B 1 118 ? -15.961 -1.406 -6.105 1 83.56 118 ALA B C 1
ATOM 2330 O O . ALA B 1 118 ? -15.891 -0.285 -6.613 1 83.56 118 ALA B O 1
ATOM 2331 N N . PHE B 1 119 ? -15.094 -2.369 -6.332 1 83.06 119 PHE B N 1
ATOM 2332 C CA . PHE B 1 119 ? -13.984 -2.164 -7.246 1 83.06 119 PHE B CA 1
ATOM 2333 C C . PHE B 1 119 ? -14.367 -2.549 -8.672 1 83.06 119 PHE B C 1
ATOM 2335 O O . PHE B 1 119 ? -15.305 -3.326 -8.875 1 83.06 119 PHE B O 1
ATOM 2342 N N . PRO B 1 120 ? -13.602 -1.887 -9.609 1 73.81 120 PRO B N 1
ATOM 2343 C CA . PRO B 1 120 ? -13.859 -2.314 -10.984 1 73.81 120 PRO B CA 1
ATOM 2344 C C . PRO B 1 120 ? -13.562 -3.797 -11.203 1 73.81 120 PRO B C 1
ATOM 2346 O O . PRO B 1 120 ? -12.672 -4.355 -10.562 1 73.81 120 PRO B O 1
ATOM 2349 N N . SER B 1 121 ? -14.445 -4.516 -11.906 1 68 121 SER B N 1
ATOM 2350 C CA . SER B 1 121 ? -14.359 -5.949 -12.148 1 68 121 SER B CA 1
ATOM 2351 C C . SER B 1 121 ? -13.016 -6.332 -12.75 1 68 121 SER B C 1
ATOM 2353 O O . SER B 1 121 ? -12.469 -5.598 -13.578 1 68 121 SER B O 1
ATOM 2355 N N . VAL B 1 122 ? -12.344 -7.18 -12.016 1 61.5 122 VAL B N 1
ATOM 2356 C CA . VAL B 1 122 ? -11.102 -7.719 -12.555 1 61.5 122 VAL B CA 1
ATOM 2357 C C . VAL B 1 122 ? -11.414 -8.836 -13.547 1 61.5 122 VAL B C 1
ATOM 2359 O O . VAL B 1 122 ? -12.375 -9.586 -13.375 1 61.5 122 VAL B O 1
ATOM 2362 N N . ARG B 1 123 ? -10.789 -8.664 -14.742 1 56.12 123 ARG B N 1
ATOM 2363 C CA . ARG B 1 123 ? -11.008 -9.617 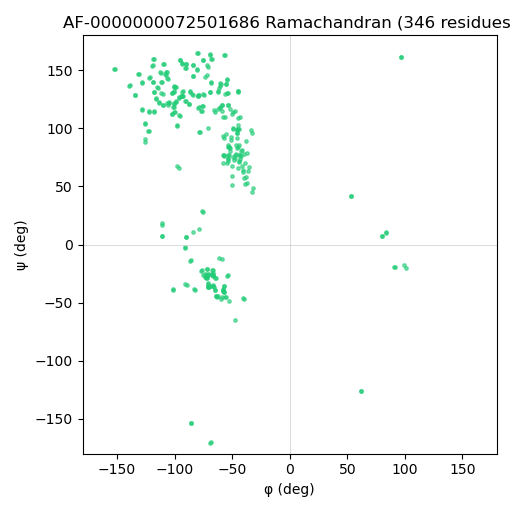-15.82 1 56.12 123 ARG B CA 1
ATOM 2364 C C . ARG B 1 123 ? -10.609 -11.023 -15.406 1 56.12 123 ARG B C 1
ATOM 2366 O O . ARG B 1 123 ? -9.594 -11.211 -14.719 1 56.12 123 ARG B O 1
ATOM 2373 N N . LYS B 1 124 ? -11.617 -11.82 -15.469 1 60.09 124 LYS B N 1
ATOM 2374 C CA . LYS B 1 124 ? -11.383 -13.25 -15.289 1 60.09 124 LYS B CA 1
ATOM 2375 C C . LYS B 1 124 ? -10.359 -13.773 -16.297 1 60.09 124 LYS B C 1
ATOM 2377 O O . LYS B 1 124 ? -10.406 -13.414 -17.469 1 60.09 124 LYS B O 1
ATOM 2382 N N . VAL B 1 125 ? -9.156 -14.125 -15.758 1 58.97 125 VAL B N 1
ATOM 2383 C CA . VAL B 1 125 ? -8.07 -14.617 -16.594 1 58.97 125 VAL B CA 1
ATOM 2384 C C . VAL B 1 125 ? -8.453 -15.953 -17.219 1 58.97 125 VAL B C 1
ATOM 2386 O O . VAL B 1 125 ? -8.969 -16.844 -16.516 1 58.97 125 VAL B O 1
ATOM 2389 N N . ALA B 1 126 ? -8.578 -15.891 -18.547 1 64.62 126 ALA B N 1
ATOM 2390 C CA . ALA B 1 126 ? -8.664 -17.188 -19.234 1 64.62 126 ALA B CA 1
ATOM 2391 C C . ALA B 1 126 ? -7.402 -18.016 -19 1 64.62 126 ALA B C 1
ATOM 2393 O O . ALA B 1 126 ? -6.289 -17.484 -19.062 1 64.62 126 ALA B O 1
ATOM 2394 N N . TYR B 1 127 ? -7.641 -19.203 -18.344 1 69.62 127 TYR B N 1
ATOM 2395 C CA . TYR B 1 127 ? -6.496 -20.047 -18.047 1 69.62 127 TYR B CA 1
ATOM 2396 C C . TYR B 1 127 ? -6.016 -20.781 -19.297 1 69.62 127 TYR B C 1
ATOM 2398 O O . TYR B 1 127 ? -6.82 -21.344 -20.031 1 69.62 127 TYR B O 1
ATOM 2406 N N . PRO B 1 128 ? -4.762 -20.453 -19.578 1 72.31 128 PRO B N 1
ATOM 2407 C CA . PRO B 1 128 ? -4.223 -21.234 -20.703 1 72.31 128 PRO B CA 1
ATOM 2408 C C . PRO B 1 128 ? -4.293 -22.734 -20.438 1 72.31 128 PRO B C 1
ATOM 2410 O O . PRO B 1 128 ? -4.602 -23.172 -19.328 1 72.31 128 PRO B O 1
ATOM 2413 N N . SER B 1 129 ? -4.156 -23.531 -21.531 1 72.06 129 SER B N 1
ATOM 2414 C CA . SER B 1 129 ? -4.234 -24.984 -21.516 1 72.06 129 SER B CA 1
ATOM 2415 C C . SER B 1 129 ? -3.211 -25.594 -20.562 1 72.06 129 SER B C 1
ATOM 2417 O O . SER B 1 129 ? -3.527 -26.516 -19.812 1 72.06 129 SER B O 1
ATOM 2419 N N . ASN B 1 130 ? -2.004 -25.062 -20.531 1 82.12 130 ASN B N 1
ATOM 2420 C CA . ASN B 1 130 ? -0.957 -25.625 -19.688 1 82.12 130 ASN B CA 1
ATOM 2421 C C . ASN B 1 130 ? -0.844 -24.891 -18.359 1 82.12 130 ASN B C 1
ATOM 2423 O O . ASN B 1 130 ? 0.169 -24.25 -18.094 1 82.12 130 ASN B O 1
ATOM 2427 N N . CYS B 1 131 ? -1.926 -25.016 -17.547 1 84.25 131 CYS B N 1
ATOM 2428 C CA . CYS B 1 131 ? -1.952 -24.281 -16.281 1 84.25 131 CYS B CA 1
ATOM 2429 C C . CYS B 1 131 ? -1.829 -25.234 -15.094 1 84.25 131 CYS B C 1
ATOM 2431 O O . CYS B 1 131 ? -2.365 -26.344 -15.125 1 84.25 131 CYS B O 1
ATOM 2433 N N . GLU B 1 132 ? -0.903 -24.938 -14.18 1 88.88 132 GLU B N 1
ATOM 2434 C CA . GLU B 1 132 ? -0.755 -25.656 -12.922 1 88.88 132 GLU B CA 1
ATOM 2435 C C . GLU B 1 132 ? -1.034 -24.75 -11.727 1 88.88 132 GLU B C 1
ATOM 2437 O O . GLU B 1 132 ? -0.46 -23.672 -11.617 1 88.88 132 GLU B O 1
ATOM 2442 N N . GLU B 1 133 ? -1.962 -25.188 -10.867 1 88.75 133 GLU B N 1
ATOM 2443 C CA . GLU B 1 133 ? -2.203 -24.453 -9.633 1 88.75 133 GLU B CA 1
ATOM 2444 C C . GLU B 1 133 ? -1.084 -24.703 -8.617 1 88.75 133 GLU B C 1
ATOM 2446 O O . GLU B 1 133 ? -0.636 -25.828 -8.438 1 88.75 133 GLU B O 1
ATOM 2451 N N . VAL B 1 134 ? -0.574 -23.625 -8.102 1 89.06 134 VAL B N 1
ATOM 2452 C CA . VAL B 1 134 ? 0.507 -23.781 -7.133 1 89.06 134 VAL B CA 1
ATOM 2453 C C . VAL B 1 134 ? 0.085 -23.188 -5.793 1 89.06 134 VAL B C 1
ATOM 2455 O O . VAL B 1 134 ? -0.785 -22.312 -5.738 1 89.06 134 VAL B O 1
ATOM 2458 N N . SER B 1 135 ? 0.714 -23.719 -4.719 1 86.38 135 SER B N 1
ATOM 2459 C CA . SER B 1 135 ? 0.495 -23.203 -3.373 1 86.38 135 SER B CA 1
ATOM 2460 C C . SER B 1 135 ? 1.538 -22.156 -3.008 1 86.38 135 SER B C 1
ATOM 2462 O O . SER B 1 135 ? 2.73 -22.344 -3.258 1 86.38 135 SER B O 1
ATOM 2464 N N . LEU B 1 136 ? 1.011 -21.094 -2.512 1 89.38 136 LEU B N 1
ATOM 2465 C CA . LEU B 1 136 ? 1.911 -20.047 -2.066 1 89.38 136 LEU B CA 1
ATOM 2466 C C . LEU B 1 136 ? 2.221 -20.172 -0.58 1 89.38 136 LEU B C 1
ATOM 2468 O O . LEU B 1 136 ? 1.312 -20.359 0.234 1 89.38 136 LEU B O 1
ATOM 2472 N N . MET B 1 137 ? 3.473 -20.172 -0.319 1 86.88 137 MET B N 1
ATOM 2473 C CA . MET B 1 137 ? 3.896 -20.234 1.076 1 86.88 137 MET B CA 1
ATOM 2474 C C . MET B 1 137 ? 4.406 -18.891 1.553 1 86.88 137 MET B C 1
ATOM 2476 O O . MET B 1 137 ? 5.012 -18.141 0.781 1 86.88 137 MET B O 1
ATOM 2480 N N . GLU B 1 138 ? 4.055 -18.641 2.844 1 84.62 138 GLU B N 1
ATOM 2481 C CA . GLU B 1 138 ? 4.617 -17.422 3.426 1 84.62 138 GLU B CA 1
ATOM 2482 C C . GLU B 1 138 ? 6.141 -17.484 3.484 1 84.62 138 GLU B C 1
ATOM 2484 O O . GLU B 1 138 ? 6.707 -18.547 3.754 1 84.62 138 GLU B O 1
ATOM 2489 N N . TYR B 1 139 ? 6.754 -16.469 3.041 1 74.88 139 TYR B N 1
ATOM 2490 C CA . TYR B 1 139 ? 8.211 -16.422 3.02 1 74.88 139 TYR B CA 1
ATOM 2491 C C . TYR B 1 139 ? 8.727 -15.289 3.902 1 74.88 139 TYR B C 1
ATOM 2493 O O . TYR B 1 139 ? 8.234 -14.164 3.834 1 74.88 139 TYR B O 1
ATOM 2501 N N . ASP B 1 140 ? 9.391 -15.672 4.918 1 64.38 140 ASP B N 1
ATOM 2502 C CA . ASP B 1 140 ? 10.117 -14.68 5.703 1 64.38 140 ASP B CA 1
ATOM 2503 C C . ASP B 1 140 ? 11.594 -14.641 5.312 1 64.38 140 ASP B C 1
ATOM 2505 O O . ASP B 1 140 ? 12.32 -15.617 5.496 1 64.38 140 ASP B O 1
ATOM 2509 N N . GLU B 1 141 ? 12 -13.68 4.562 1 60.53 141 GLU B N 1
ATOM 2510 C CA . GLU B 1 141 ? 13.367 -13.531 4.082 1 60.53 141 GLU B CA 1
ATOM 2511 C C . GLU B 1 141 ? 14.383 -13.883 5.172 1 60.53 141 GLU B C 1
ATOM 2513 O O . GLU B 1 141 ? 15.422 -14.477 4.887 1 60.53 141 GLU B O 1
ATOM 2518 N N . LYS B 1 142 ? 14.102 -13.32 6.391 1 55.97 142 LYS B N 1
ATOM 2519 C CA . LYS B 1 142 ? 15.047 -13.578 7.477 1 55.97 142 LYS B CA 1
ATOM 2520 C C . LYS B 1 142 ? 15.211 -15.07 7.723 1 55.97 142 LYS B C 1
ATOM 2522 O O . LYS B 1 142 ? 16.281 -15.523 8.148 1 55.97 142 LYS B O 1
ATOM 2527 N N . ARG B 1 143 ? 14.219 -15.75 7.574 1 51.16 143 ARG B N 1
ATOM 2528 C CA . ARG B 1 143 ? 14.281 -17.188 7.785 1 51.16 143 ARG B CA 1
ATOM 2529 C C . ARG B 1 143 ? 15.078 -17.875 6.676 1 51.16 143 ARG B C 1
ATOM 2531 O O . ARG B 1 143 ? 15.789 -18.859 6.926 1 51.16 143 ARG B O 1
ATOM 2538 N N . TYR B 1 144 ? 15.039 -17.406 5.551 1 54.44 144 TYR B N 1
ATOM 2539 C CA . TYR B 1 144 ? 15.68 -18.109 4.441 1 54.44 144 TYR B CA 1
ATOM 2540 C C . TYR B 1 144 ? 17.125 -17.641 4.262 1 54.44 144 TYR B C 1
ATOM 2542 O O . TYR B 1 144 ? 17.969 -18.406 3.805 1 54.44 144 TYR B O 1
ATOM 2550 N N . HIS B 1 145 ? 17.391 -16.453 4.512 1 52.34 145 HIS B N 1
ATOM 2551 C CA . HIS B 1 145 ? 18.812 -16.078 4.434 1 52.34 145 HIS B CA 1
ATOM 2552 C C . HIS B 1 145 ? 19.594 -16.656 5.609 1 52.34 145 HIS B C 1
ATOM 2554 O O . HIS B 1 145 ? 20.828 -16.719 5.562 1 52.34 145 HIS B O 1
ATOM 2560 N N . GLY B 1 146 ? 18.859 -16.844 6.695 1 41.75 146 GLY B N 1
ATOM 2561 C CA . GLY B 1 146 ? 19.641 -17.328 7.824 1 41.75 146 GLY B CA 1
ATOM 2562 C C . GLY B 1 146 ? 20.188 -18.719 7.625 1 41.75 146 GLY B C 1
ATOM 2563 O O . GLY B 1 146 ? 20.953 -19.219 8.453 1 41.75 146 GLY B O 1
ATOM 2564 N N . GLY B 1 147 ? 19.484 -19.453 6.82 1 40.34 147 GLY B N 1
ATOM 2565 C CA . GLY B 1 147 ? 19.922 -20.844 6.797 1 40.34 147 GLY B CA 1
ATOM 2566 C C . GLY B 1 147 ? 21.25 -21.031 6.07 1 40.34 147 GLY B C 1
ATOM 2567 O O . GLY B 1 147 ? 21.844 -22.109 6.137 1 40.34 147 GLY B O 1
ATOM 2568 N N . ARG B 1 148 ? 21.578 -20.125 5.105 1 41.59 148 ARG B N 1
ATOM 2569 C CA . ARG B 1 148 ? 22.844 -20.422 4.441 1 41.59 148 ARG B CA 1
ATOM 2570 C C . ARG B 1 148 ? 24.016 -20.141 5.367 1 41.59 148 ARG B C 1
ATOM 2572 O O . ARG B 1 148 ? 25.156 -20.547 5.086 1 41.59 148 ARG B O 1
ATOM 2579 N N . GLY B 1 149 ? 23.828 -19.203 6.379 1 40.28 149 GLY B N 1
ATOM 2580 C CA . GLY B 1 149 ? 24.984 -18.906 7.199 1 40.28 149 GLY B CA 1
ATOM 2581 C C . GLY B 1 149 ? 25.391 -20.047 8.109 1 40.28 149 GLY B C 1
ATOM 2582 O O . GLY B 1 149 ? 26.406 -19.969 8.805 1 40.28 149 GLY B O 1
ATOM 2583 N N . GLY B 1 150 ? 24.344 -20.75 8.625 1 38.31 150 GLY B N 1
ATOM 2584 C CA . GLY B 1 150 ? 24.75 -21.578 9.75 1 38.31 150 GLY B CA 1
ATOM 2585 C C . GLY B 1 150 ? 25.562 -22.797 9.32 1 38.31 150 GLY B C 1
ATOM 2586 O O . GLY B 1 150 ? 25.938 -23.609 10.156 1 38.31 150 GLY B O 1
ATOM 2587 N N . GLN B 1 151 ? 25.359 -23.25 8.055 1 38.78 151 GLN B N 1
ATOM 2588 C CA . GLN B 1 151 ? 26.078 -24.516 7.926 1 38.78 151 GLN B CA 1
ATOM 2589 C C . GLN B 1 151 ? 27.578 -24.281 7.781 1 38.78 151 GLN B C 1
ATOM 2591 O O . GLN B 1 151 ? 28.141 -24.406 6.691 1 38.78 151 GLN B O 1
ATOM 2596 N N . ALA B 1 152 ? 28.094 -23.234 8.32 1 38.16 152 ALA B N 1
ATOM 2597 C CA . ALA B 1 152 ? 29.547 -23.297 8.438 1 38.16 152 ALA B CA 1
ATOM 2598 C C . ALA B 1 152 ? 30 -24.656 8.969 1 38.16 152 ALA B C 1
ATOM 2600 O O . ALA B 1 152 ? 29.531 -25.109 10.008 1 38.16 152 ALA B O 1
ATOM 2601 N N . TYR B 1 153 ? 30.5 -25.516 8.133 1 37.06 153 TYR B N 1
ATOM 2602 C CA . TYR B 1 153 ? 31.203 -26.766 8.398 1 37.06 153 TYR B CA 1
ATOM 2603 C C . TYR B 1 153 ? 32.188 -26.609 9.562 1 37.06 153 TYR B C 1
ATOM 2605 O O . TYR B 1 153 ? 33.125 -25.828 9.477 1 37.06 153 TYR B O 1
ATOM 2613 N N . GLU B 1 154 ? 31.703 -26.406 10.75 1 36.53 154 GLU B N 1
ATOM 2614 C CA . GLU B 1 154 ? 32.625 -26.609 11.844 1 36.53 154 GLU B CA 1
ATOM 2615 C C . GLU B 1 154 ? 33.5 -27.844 11.609 1 36.53 154 GLU B C 1
ATOM 2617 O O . GLU B 1 154 ? 33 -28.969 11.68 1 36.53 154 GLU B O 1
ATOM 2622 N N . GLU B 1 155 ? 34.344 -27.766 10.516 1 35.12 155 GLU B N 1
ATOM 2623 C CA . GLU B 1 155 ? 35.406 -28.75 10.359 1 35.12 155 GLU B CA 1
ATOM 2624 C C . GLU B 1 155 ? 36.031 -29.125 11.711 1 35.12 155 GLU B C 1
ATOM 2626 O O . GLU B 1 155 ? 36.719 -28.312 12.336 1 35.12 155 GLU B O 1
ATOM 2631 N N . ASP B 1 156 ? 35.188 -29.609 12.609 1 34.84 156 ASP B N 1
ATOM 2632 C CA . ASP B 1 156 ? 35.75 -30.203 13.82 1 34.84 156 ASP B CA 1
ATOM 2633 C C . ASP B 1 156 ? 36.938 -31.109 13.484 1 34.84 156 ASP B C 1
ATOM 2635 O O . ASP B 1 156 ? 36.781 -32.125 12.805 1 34.84 156 ASP B O 1
ATOM 2639 N N . GLY B 1 157 ? 38.094 -30.547 13.07 1 34.06 157 GLY B N 1
ATOM 2640 C CA . GLY B 1 157 ? 39.406 -31.156 12.992 1 34.06 157 GLY B CA 1
ATOM 2641 C C . GLY B 1 157 ? 39.625 -32.188 14.086 1 34.06 157 GLY B C 1
ATOM 2642 O O . GLY B 1 157 ? 40.031 -31.828 15.195 1 34.06 157 GLY B O 1
ATOM 2643 N N . SER B 1 158 ? 38.625 -33.062 14.328 1 33.75 158 SER B N 1
ATOM 2644 C CA . SER B 1 158 ? 38.875 -34.156 15.258 1 33.75 158 SER B CA 1
ATOM 2645 C C . SER B 1 158 ? 40.219 -34.844 14.953 1 33.75 158 SER B C 1
ATOM 2647 O O . SER B 1 158 ? 40.406 -35.375 13.859 1 33.75 158 SER B O 1
ATOM 2649 N N . ASP B 1 159 ? 41.281 -34.219 15.359 1 32.34 159 ASP B N 1
ATOM 2650 C CA . ASP B 1 159 ? 42.625 -34.812 15.477 1 32.34 159 ASP B CA 1
ATOM 2651 C C . ASP B 1 159 ? 42.531 -36.219 16.016 1 32.34 159 ASP B C 1
ATOM 2653 O O . ASP B 1 159 ? 42.219 -36.438 17.188 1 32.34 159 ASP B O 1
ATOM 2657 N N . GLU B 1 160 ? 41.781 -37.125 15.344 1 32.09 160 GLU B N 1
ATOM 2658 C CA . GLU B 1 160 ? 41.844 -38.562 15.625 1 32.09 160 GLU B CA 1
ATOM 2659 C C . GLU B 1 160 ? 43.281 -39.031 15.836 1 32.09 160 GLU B C 1
ATOM 2661 O O . GLU B 1 160 ? 44.094 -38.969 14.914 1 32.09 160 GLU B O 1
ATOM 2666 N N . GLU B 1 161 ? 43.812 -38.719 17.031 1 34 161 GLU B N 1
ATOM 2667 C CA . GLU B 1 161 ? 45 -39.312 17.578 1 34 161 GLU B CA 1
ATOM 2668 C C . GLU B 1 161 ? 45.094 -40.781 17.25 1 34 161 GLU B C 1
ATOM 2670 O O . GLU B 1 161 ? 44.219 -41.562 17.672 1 34 161 GLU B O 1
ATOM 2675 N N . MET B 1 162 ? 45.5 -41.156 16.031 1 34.72 162 MET B N 1
ATOM 2676 C CA . MET B 1 162 ? 45.906 -42.438 15.492 1 34.72 162 MET B CA 1
ATOM 2677 C C . MET B 1 162 ? 46.75 -43.219 16.516 1 34.72 162 MET B C 1
ATOM 2679 O O . MET B 1 162 ? 47.906 -42.875 16.75 1 34.72 162 MET B O 1
ATOM 2683 N N . GLY B 1 163 ? 46.25 -43.375 17.75 1 31.67 163 GLY B N 1
ATOM 2684 C CA . GLY B 1 163 ? 46.969 -44.188 18.703 1 31.67 163 GLY B CA 1
ATOM 2685 C C . GLY B 1 163 ? 47.469 -45.5 18.109 1 31.67 163 GLY B C 1
ATOM 2686 O O . GLY B 1 163 ? 46.75 -46.188 17.422 1 31.67 163 GLY B O 1
ATOM 2687 N N . GLY B 1 164 ? 48.75 -45.562 17.719 1 31.92 164 GLY B N 1
ATOM 2688 C CA . GLY B 1 164 ? 49.688 -46.531 17.203 1 31.92 164 GLY B CA 1
ATOM 2689 C C . GLY B 1 164 ? 49.656 -47.875 17.906 1 31.92 164 GLY B C 1
ATOM 2690 O O . GLY B 1 164 ? 49.906 -47.938 19.109 1 31.92 164 GLY B O 1
ATOM 2691 N N . HIS B 1 165 ? 48.594 -48.688 17.688 1 32.22 165 HIS B N 1
ATOM 2692 C CA . HIS B 1 165 ? 48.5 -50.094 18.141 1 32.22 165 HIS B CA 1
ATOM 2693 C C . HIS B 1 165 ? 49.812 -50.844 17.859 1 32.22 165 HIS B C 1
ATOM 2695 O O . HIS B 1 165 ? 50.25 -50.906 16.719 1 32.22 165 HIS B O 1
ATOM 2701 N N . HIS B 1 166 ? 50.781 -50.75 18.797 1 33.53 166 HIS B N 1
ATOM 2702 C CA . HIS B 1 166 ? 52.062 -51.469 18.922 1 33.53 166 HIS B CA 1
ATOM 2703 C C . HIS B 1 166 ? 51.875 -52.969 18.672 1 33.53 166 HIS B C 1
ATOM 2705 O O . HIS B 1 166 ? 51.062 -53.625 19.328 1 33.53 166 HIS B O 1
ATOM 2711 N N . GLY B 1 167 ? 51.875 -53.469 17.406 1 29.56 167 GLY B N 1
ATOM 2712 C CA . GLY B 1 167 ? 51.875 -54.812 16.844 1 29.56 167 GLY B CA 1
ATOM 2713 C C . GLY B 1 167 ? 52.875 -55.75 17.5 1 29.56 167 GLY B C 1
ATOM 2714 O O . GLY B 1 167 ? 54.031 -55.344 17.703 1 29.56 167 GLY B O 1
ATOM 2715 N N . PRO B 1 168 ? 52.531 -56.531 18.547 1 38.12 168 PRO B N 1
ATOM 2716 C CA . PRO B 1 168 ? 53.469 -57.438 19.203 1 38.12 168 PRO B CA 1
ATOM 2717 C C . PRO B 1 168 ? 54.25 -58.281 18.203 1 38.12 168 PRO B C 1
ATOM 2719 O O . PRO B 1 168 ? 53.781 -58.562 17.094 1 38.12 168 PRO B O 1
ATOM 2722 N N . GLN B 1 169 ? 55.594 -58.125 18.078 1 30.2 169 GLN B N 1
ATOM 2723 C CA . GLN B 1 169 ? 56.656 -58.75 17.312 1 30.2 169 GLN B CA 1
ATOM 2724 C C . GLN B 1 169 ? 56.688 -60.281 17.562 1 30.2 169 GLN B C 1
ATOM 2726 O O . GLN B 1 169 ? 56.75 -60.719 18.719 1 30.2 169 GLN B O 1
ATOM 2731 N N . VAL B 1 170 ? 56.062 -61 16.734 1 36 170 VAL B N 1
ATOM 2732 C CA . VAL B 1 170 ? 55.906 -62.469 16.719 1 36 170 VAL B CA 1
ATOM 2733 C C . VAL B 1 170 ? 57.281 -63.125 16.703 1 36 170 VAL B C 1
ATOM 2735 O O . VAL B 1 170 ? 58.094 -62.844 15.812 1 36 170 VAL B O 1
ATOM 2738 N N . GLN B 1 171 ? 57.969 -63.156 17.891 1 29.02 171 GLN B N 1
ATOM 2739 C CA . GLN B 1 171 ? 59.25 -63.812 18.078 1 29.02 171 GLN B CA 1
ATOM 2740 C C . GLN B 1 171 ? 59.188 -65.25 17.594 1 29.02 171 GLN B C 1
ATOM 2742 O O . GLN B 1 171 ? 58.406 -66.062 18.094 1 29.02 171 GLN B O 1
ATOM 2747 N N . CYS B 1 172 ? 59.312 -65.438 16.266 1 38.72 172 CYS B N 1
ATOM 2748 C CA . CYS B 1 172 ? 59.375 -66.75 15.625 1 38.72 172 CYS B CA 1
ATOM 2749 C C . CYS B 1 172 ? 60.438 -67.625 16.297 1 38.72 172 CYS B C 1
ATOM 2751 O O . CYS B 1 172 ? 61.594 -67.25 16.391 1 38.72 172 CYS B O 1
ATOM 2753 N N . ALA B 1 173 ? 60.031 -68.375 17.328 1 32.62 173 ALA B N 1
ATOM 2754 C CA . ALA B 1 173 ? 60.844 -69.375 18.047 1 32.62 173 ALA B CA 1
ATOM 2755 C C . ALA B 1 173 ? 61.5 -70.312 17.094 1 32.62 173 ALA B C 1
ATOM 2757 O O . ALA B 1 173 ? 60.844 -71.188 16.469 1 32.62 173 ALA B O 1
ATOM 2758 N N . GLN B 1 174 ? 62.406 -69.812 16.078 1 25.58 174 GLN B N 1
ATOM 2759 C CA . GLN B 1 174 ? 63.156 -70.75 15.203 1 25.58 174 GLN B CA 1
ATOM 2760 C C . GLN B 1 174 ? 63.906 -71.812 16.016 1 25.58 174 GLN B C 1
ATOM 2762 O O . GLN B 1 174 ? 64.625 -71.438 16.984 1 25.58 174 GLN B O 1
ATOM 2767 N N . SER B 1 175 ? 63.5 -73.188 15.828 1 25.7 175 SER B N 1
ATOM 2768 C CA . SER B 1 175 ? 64.5 -74.25 15.867 1 25.7 175 SER B CA 1
ATOM 2769 C C . SER B 1 175 ? 65.625 -74 14.852 1 25.7 175 SER B C 1
ATOM 2771 O O . SER B 1 175 ? 65.375 -73.375 13.789 1 25.7 175 SER B O 1
#

Foldseek 3Di:
DPPPDPPPPPPPPPPPPVPAFDWDDDQLEIETEEEDEQCCQAAKDWDWHQAPVGDIDTDTDHHRNGDDQQDKDKDQQRGHADPPHRNHGHIYIYTYHYDYDDPCNDVDPVVVVVVQVVDDDDDDDDDDPPDDDDDDDDDDPVVVVVVVPPPPPPVPPPVPVPVPPPPDPPDPPDD/DPPPPPPPPPPPPPPPPPPAFDWDDDQLEIETEEEDEQCCQAAKDWDWHQAPVGDIDTDTDHHRNGDDQQDKDKDQQRGHADPPHSNHGHIYIYTYHYDYDDPCNDVDPVVVVVVQVVDDDDDDDDDDPPDDDDDDDDDDPVVVVVVVPPPPPPVVPPVPPPPPPPDPDPPPPDD

Nearest PDB structures (foldseek):
  7zhs-assembly1_A  TM=9.454E-01  e=4.510E-12  Saccharomyces cerevisiae S288C
  3agy-assembly1_A  TM=8.256E-01  e=5.485E-09  Homo sapiens
  7ndx-assembly1_A-2  TM=8.325E-01  e=8.024E-09  Homo sapiens
  2q2g-assembly1_A  TM=8.926E-01  e=9.520E-08  Cryptosporidium parvum Iowa II
  7jtk-assembly1_Z  TM=7.624E-01  e=2.513E-08  Chlamydomonas reinhardtii

Organism: Oesophagostomum dentatum (NCBI:txid61180)

pLDDT: mean 71.94, std 24.52, range [25.58, 96.0]

Radius of gyration: 35.14 Å; Cα contacts (8 Å, |Δi|>4): 523; chains: 2; bounding box: 86×151×123 Å

Secondary structure (DSSP, 8-state):
---------------------EEEEETTEEEEEEEEEHHHHHH-EEEEEE-TTS-EEEEEE-TT-PPPTT-EEEETT-SPBPSS-TT-B--EEEEEEEEPPPTT-SSSHHHHHHHHHHSPPPP--PPPSSEEEE--EE--HHHHHHHHHS-------------------------/---------------------EEEEETTEEEEEEEEEHHHHHH-EEEEEE-TTS-EEEEEE-TT-PPPTT-EEEETT-SPBPSS-TT-B--EEEEEEEEPPPTT-SSSHHHHHHHHHHSPPPP--PPPSSEEEE--EE--HHHHHHHHHS-------------------------

InterPro domains:
  IPR002939 Chaperone DnaJ, C-terminal [PF01556] (6-101)
  IPR008971 HSP40/DnaJ peptide-binding [SSF49493] (22-103)
  IPR044713 DnaJ homolog subfamily A member 1/2-like [PTHR43888] (3-146)